Protein AF-A0A8S3W8N4-F1 (afdb_monomer_lite)

Organism: Parnassius apollo (NCBI:txid110799)

Radius of gyration: 57.04 Å; chains: 1; bounding box: 131×65×148 Å

Sequence (325 aa):
MRNVRSQESAEERAHRLNSMRVSASTSRANESSPEREMRLAADGARRATYRASQSSSQRELRLTIDREQHVLSREAETASQRELRLTADRERHTLSRESETNTERELRLTADGERHVLFCESETFTERELLLTADRERHTLSRESETYTERELRLTADRERHVLFRESETFTERELRLTADRERHVPSCESETYTERELRLSADRERHTLSRESETYTERELRLTADRERHILSRESETFTQYEDRLTNDRVHHNIIRSLDDEHEHKQRLESGREYYNSLRQERLISLSNERLRIENIRSLETDEQREARLTADRFRHSQKKKKI

Secondary structure (DSSP, 8-state):
--TTTTS--HHHHHHHHHHHHHHHHHHHHT--HHHHHHHHHHHHHHHHHHHHH--HHHHHHHHHHHHHHHHHHHHT--HHHHHHHHHHHHHHHHHHHHS--HHHHHHHHHHHHHHHHHHHHH--HHHHHHHHHHHHHHHHHHHHT--HHHHHHHHHHHHHHHHHHHHH--HHHHHHHHHHHHHHHHHHHHT--HHHHHHHHHHHHHHHHHHHHT--HHHHHHHHHHHHHHHHHHHHT--HHHHHHHHHHHHHHHHHHHHHS-HHHHHHHHHHHHHHHHHHHHHHHHHHHHHHHHHHHHHHT--HHHHHHHHHHHHHHHHHHHTT-

Structure (mmCIF, N/CA/C/O backbone):
data_AF-A0A8S3W8N4-F1
#
_entry.id   AF-A0A8S3W8N4-F1
#
loop_
_atom_site.group_PDB
_atom_site.id
_atom_site.type_symbol
_atom_site.label_atom_id
_atom_site.label_alt_id
_atom_site.label_comp_id
_atom_site.label_asym_id
_atom_site.label_entity_id
_atom_site.label_seq_id
_atom_site.pdbx_PDB_ins_code
_atom_site.Cartn_x
_atom_site.Cartn_y
_atom_site.Cartn_z
_atom_site.occupancy
_atom_site.B_iso_or_equiv
_atom_site.auth_seq_id
_atom_site.auth_comp_id
_atom_site.auth_asym_id
_atom_site.auth_atom_id
_atom_site.pdbx_PDB_model_num
ATOM 1 N N . MET A 1 1 ? -45.759 -13.352 74.842 1.00 51.53 1 MET A N 1
ATOM 2 C CA . MET A 1 1 ? -45.510 -12.485 73.661 1.00 51.53 1 MET A CA 1
ATOM 3 C C . MET A 1 1 ? -45.636 -13.186 72.296 1.00 51.53 1 MET A C 1
ATOM 5 O O . MET A 1 1 ? -45.933 -12.493 71.334 1.00 51.53 1 MET A O 1
ATOM 9 N N . ARG A 1 2 ? -45.442 -14.515 72.150 1.00 51.16 2 ARG A N 1
ATOM 10 C CA . ARG A 1 2 ? -45.604 -15.211 70.846 1.00 51.16 2 ARG A CA 1
ATOM 11 C C . ARG A 1 2 ? -47.063 -15.401 70.381 1.00 51.16 2 ARG A C 1
ATOM 13 O O . ARG A 1 2 ? -47.291 -15.338 69.183 1.00 51.16 2 ARG A O 1
ATOM 20 N N . ASN A 1 3 ? -48.027 -15.527 71.299 1.00 51.62 3 ASN A N 1
ATOM 21 C CA . ASN A 1 3 ? -49.446 -15.774 70.971 1.00 51.62 3 ASN A CA 1
ATOM 22 C C . ASN A 1 3 ? -50.227 -14.569 70.414 1.00 51.62 3 ASN A C 1
ATOM 24 O O . ASN A 1 3 ? -51.308 -14.758 69.878 1.00 51.62 3 ASN A O 1
ATOM 28 N N . VAL A 1 4 ? -49.700 -13.342 70.515 1.00 59.22 4 VAL A N 1
ATOM 29 C CA . VAL A 1 4 ? -50.394 -12.133 70.014 1.00 59.22 4 VAL A CA 1
ATOM 30 C C . VAL A 1 4 ? -50.122 -11.913 68.518 1.00 59.22 4 VAL A C 1
ATOM 32 O O . VAL A 1 4 ? -50.918 -11.313 67.815 1.00 59.22 4 VAL A O 1
ATOM 35 N N . ARG A 1 5 ? -49.013 -12.455 67.994 1.00 64.06 5 ARG A N 1
ATOM 36 C CA . ARG A 1 5 ? -48.596 -12.266 66.591 1.00 64.06 5 ARG A CA 1
ATOM 37 C C . ARG A 1 5 ? -49.319 -13.186 65.605 1.00 64.06 5 ARG A C 1
ATOM 39 O O . ARG A 1 5 ? -49.291 -12.926 64.411 1.00 64.06 5 ARG A O 1
ATOM 46 N N . SER A 1 6 ? -49.916 -14.272 66.091 1.00 64.81 6 SER A N 1
ATOM 47 C CA . SER A 1 6 ? -50.664 -15.241 65.279 1.00 64.81 6 SER A CA 1
ATOM 48 C C . SER A 1 6 ? -52.132 -14.859 65.067 1.00 64.81 6 SER A C 1
ATOM 50 O O . SER A 1 6 ? -52.797 -15.508 64.269 1.00 64.81 6 SER A O 1
ATOM 52 N N . GLN A 1 7 ? -52.633 -13.838 65.773 1.00 74.94 7 GLN A N 1
ATOM 53 C CA . GLN A 1 7 ? -53.998 -13.302 65.641 1.00 74.94 7 GLN A CA 1
ATOM 54 C C . GLN A 1 7 ? -54.023 -11.858 65.104 1.00 74.94 7 GLN A C 1
ATOM 56 O O . GLN A 1 7 ? -55.080 -11.243 65.053 1.00 74.94 7 GLN A O 1
ATOM 61 N N . GLU A 1 8 ? -52.862 -11.324 64.718 1.00 83.69 8 GLU A N 1
ATOM 62 C CA . GLU A 1 8 ? -52.696 -9.959 64.211 1.00 83.69 8 GLU A CA 1
ATOM 63 C C . GLU A 1 8 ? -53.358 -9.819 62.830 1.00 83.69 8 GLU A C 1
ATOM 65 O O . GLU A 1 8 ? -53.128 -10.648 61.940 1.00 83.69 8 GLU A O 1
ATOM 70 N N . SER A 1 9 ? -54.162 -8.770 62.636 1.00 86.88 9 SER A N 1
ATOM 71 C CA . SER A 1 9 ? -54.753 -8.483 61.324 1.00 86.88 9 SER A CA 1
ATOM 72 C C . SER A 1 9 ? -53.674 -8.071 60.309 1.00 86.88 9 SER A C 1
ATOM 74 O O . SER A 1 9 ? -52.562 -7.671 60.671 1.00 86.88 9 SER A O 1
ATOM 76 N N . ALA A 1 10 ? -53.973 -8.150 59.007 1.00 86.94 10 ALA A N 1
ATOM 77 C CA . ALA A 1 10 ? -53.031 -7.708 57.973 1.00 86.94 10 ALA A CA 1
ATOM 78 C C . ALA A 1 10 ? -52.640 -6.225 58.144 1.00 86.94 10 ALA A C 1
ATOM 80 O O . ALA A 1 10 ? -51.481 -5.864 57.925 1.00 86.94 10 ALA A O 1
ATOM 81 N N . GLU A 1 11 ? -53.583 -5.394 58.589 1.00 87.50 11 GLU A N 1
ATOM 82 C CA . GLU A 1 11 ? -53.393 -3.963 58.837 1.00 87.50 11 GLU A CA 1
ATOM 83 C C . GLU A 1 11 ? -52.555 -3.704 60.092 1.00 87.50 11 GLU A C 1
ATOM 85 O O . GLU A 1 11 ? -51.602 -2.927 60.045 1.00 87.50 11 GLU A O 1
ATOM 90 N N . GLU A 1 12 ? -52.831 -4.407 61.192 1.00 88.69 12 GLU A N 1
ATOM 91 C CA . GLU A 1 12 ? -52.047 -4.314 62.430 1.00 88.69 12 GLU A CA 1
ATOM 92 C C . GLU A 1 12 ? -50.598 -4.757 62.197 1.00 88.69 12 GLU A C 1
ATOM 94 O O . GLU A 1 12 ? -49.648 -4.079 62.603 1.00 88.69 12 GLU A O 1
ATOM 99 N N . ARG A 1 13 ? -50.416 -5.839 61.431 1.00 90.31 13 ARG A N 1
ATOM 100 C CA . ARG A 1 13 ? -49.099 -6.322 61.012 1.00 90.31 13 ARG A CA 1
ATOM 101 C C . ARG A 1 13 ? -48.382 -5.295 60.145 1.00 90.31 13 ARG A C 1
ATOM 103 O O . ARG A 1 13 ? -47.183 -5.074 60.343 1.00 90.31 13 ARG A O 1
ATOM 110 N N . ALA A 1 14 ? -49.079 -4.681 59.190 1.00 90.44 14 ALA A N 1
ATOM 111 C CA . ALA A 1 14 ? -48.514 -3.637 58.342 1.00 90.44 14 ALA A CA 1
ATOM 112 C C . ALA A 1 14 ? -48.093 -2.421 59.176 1.00 90.44 14 ALA A C 1
ATOM 114 O O . ALA A 1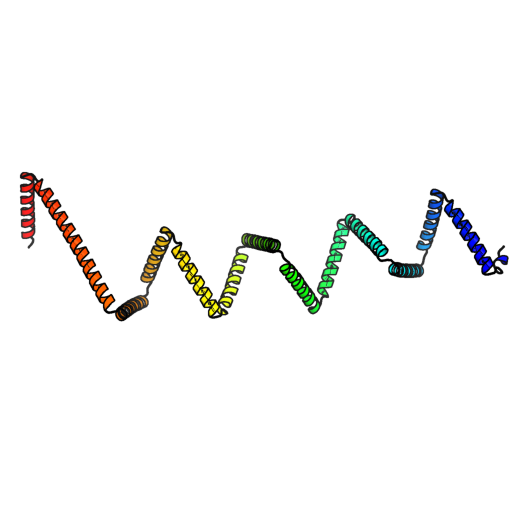 14 ? -46.963 -1.952 59.032 1.00 90.44 14 ALA A O 1
ATOM 115 N N . HIS A 1 15 ? -48.938 -1.973 60.107 1.00 91.12 15 HIS A N 1
ATOM 116 C CA . HIS A 1 15 ? -48.636 -0.864 61.005 1.00 91.12 15 HIS A CA 1
ATOM 117 C C . HIS A 1 15 ? -47.420 -1.170 61.884 1.00 91.12 15 HIS A C 1
ATOM 119 O O . HIS A 1 15 ? -46.481 -0.378 61.927 1.00 91.12 15 HIS A O 1
ATOM 125 N N . ARG A 1 16 ? -47.363 -2.341 62.528 1.00 92.00 16 ARG A N 1
ATOM 126 C CA . ARG A 1 16 ? -46.216 -2.742 63.355 1.00 92.00 16 ARG A CA 1
ATOM 127 C C . ARG A 1 16 ? -44.921 -2.815 62.550 1.00 92.00 16 ARG A C 1
ATOM 129 O O . ARG A 1 16 ? -43.884 -2.341 63.014 1.00 92.00 16 ARG A O 1
ATOM 136 N N . LEU A 1 17 ? -44.954 -3.409 61.355 1.00 92.25 17 LEU A N 1
ATOM 137 C CA . LEU A 1 17 ? -43.787 -3.453 60.469 1.00 92.25 17 LEU A CA 1
ATOM 138 C C . LEU A 1 17 ? -43.372 -2.051 60.014 1.00 92.25 17 LEU A C 1
ATOM 140 O O . LEU A 1 17 ? -42.174 -1.780 59.928 1.00 92.25 17 LEU A O 1
ATOM 144 N N . ASN A 1 18 ? -44.332 -1.155 59.778 1.00 93.06 18 ASN A N 1
ATOM 145 C CA . ASN A 1 18 ? -44.055 0.235 59.441 1.00 93.06 18 ASN A CA 1
ATOM 146 C C . ASN A 1 18 ? -43.409 0.975 60.621 1.00 93.06 18 ASN A C 1
ATOM 148 O O . ASN A 1 18 ? -42.364 1.591 60.441 1.00 93.06 18 ASN A O 1
ATOM 152 N N . SER A 1 19 ? -43.930 0.828 61.844 1.00 92.44 19 SER A N 1
ATOM 153 C CA . SER A 1 19 ? -43.307 1.383 63.053 1.00 92.44 19 SER 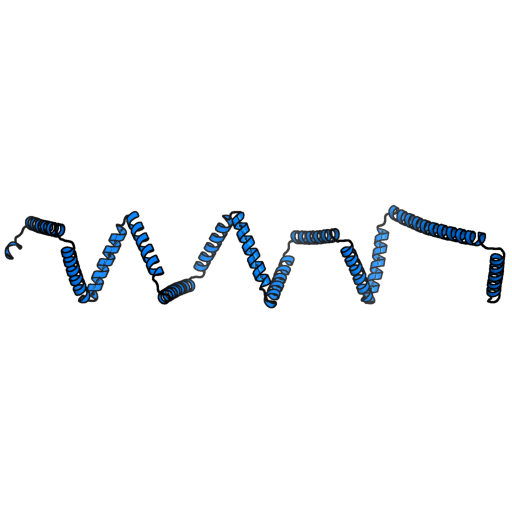A CA 1
ATOM 154 C C . SER A 1 19 ? -41.878 0.863 63.242 1.00 92.44 19 SER A C 1
ATOM 156 O O . SER A 1 19 ? -40.968 1.654 63.466 1.00 92.44 19 SER A O 1
ATOM 158 N N . MET A 1 20 ? -41.641 -0.444 63.062 1.00 92.75 20 MET A N 1
ATOM 159 C CA . MET A 1 20 ? -40.289 -1.019 63.116 1.00 92.75 20 MET A CA 1
ATOM 160 C C . MET A 1 20 ? -39.367 -0.457 62.027 1.00 92.75 20 MET A C 1
ATOM 162 O O . MET A 1 20 ? -38.192 -0.204 62.290 1.00 92.75 20 MET A O 1
ATOM 166 N N . ARG A 1 21 ? -39.879 -0.257 60.807 1.00 94.12 21 ARG A N 1
ATOM 167 C CA . ARG A 1 21 ? -39.121 0.339 59.700 1.00 94.12 21 ARG A CA 1
ATOM 168 C C . ARG A 1 21 ? -38.755 1.791 60.005 1.00 94.12 21 ARG A C 1
ATOM 170 O O . ARG A 1 21 ? -37.609 2.165 59.776 1.00 94.12 21 ARG A O 1
ATOM 177 N N . VAL A 1 22 ? -39.688 2.573 60.547 1.00 93.75 22 VAL A N 1
ATOM 178 C CA . VAL A 1 22 ? -39.460 3.970 60.943 1.00 93.75 22 VAL A CA 1
ATOM 179 C C . VAL A 1 22 ? -38.421 4.044 62.056 1.00 93.75 22 VAL A C 1
ATOM 181 O O . VAL A 1 22 ? -37.442 4.762 61.895 1.00 93.75 22 VAL A O 1
ATOM 184 N N . SER A 1 23 ? -38.547 3.247 63.122 1.00 92.56 23 SER A N 1
ATOM 185 C CA . SER A 1 23 ? -37.541 3.205 64.193 1.00 92.56 23 SER A CA 1
ATOM 186 C C . SER A 1 23 ? -36.164 2.770 63.685 1.00 92.56 23 SER A C 1
ATOM 188 O O . SER A 1 23 ? -35.154 3.359 64.047 1.00 92.56 23 SER A O 1
ATOM 190 N N . ALA A 1 24 ? -36.095 1.771 62.799 1.00 92.25 24 ALA A N 1
ATOM 191 C CA . ALA A 1 24 ? -34.827 1.373 62.192 1.00 92.25 24 ALA A CA 1
ATOM 192 C C . ALA A 1 24 ? -34.241 2.480 61.300 1.00 92.25 24 ALA A C 1
ATOM 194 O O . ALA A 1 24 ? -33.025 2.646 61.246 1.00 92.25 24 ALA A O 1
ATOM 195 N N . SER A 1 25 ? -35.090 3.236 60.600 1.00 92.50 25 SER A N 1
ATOM 196 C CA . SER A 1 25 ? -34.671 4.375 59.783 1.00 92.50 25 SER A CA 1
ATOM 197 C C . SER A 1 25 ? -34.129 5.513 60.638 1.00 92.50 25 SER A C 1
ATOM 199 O O . SER A 1 25 ? -33.089 6.065 60.302 1.00 92.50 25 SER A O 1
ATOM 201 N N . THR A 1 26 ? -34.788 5.850 61.748 1.00 92.62 26 THR A N 1
ATOM 202 C CA . THR A 1 26 ? -34.322 6.908 62.652 1.00 92.62 26 THR A CA 1
ATOM 203 C C . THR A 1 26 ? -33.034 6.505 63.364 1.00 92.62 26 THR A C 1
ATOM 205 O O . THR A 1 26 ? -32.107 7.306 63.424 1.00 92.62 26 THR A O 1
ATOM 208 N N . SER A 1 27 ? -32.906 5.250 63.811 1.00 90.88 27 SER A N 1
ATOM 209 C CA . SER A 1 27 ? -31.643 4.737 64.361 1.00 90.88 27 SER A CA 1
ATOM 210 C C . SER A 1 27 ? -30.501 4.772 63.344 1.00 90.88 27 SER A C 1
ATOM 212 O O . SER A 1 27 ? -29.389 5.123 63.713 1.00 90.88 27 SER A O 1
ATOM 214 N N . ARG A 1 28 ? -30.761 4.451 62.067 1.00 92.19 28 ARG A N 1
ATOM 215 C CA . ARG A 1 28 ? -29.754 4.563 60.996 1.00 92.19 28 ARG A CA 1
ATOM 216 C C . ARG A 1 28 ? -29.436 6.007 60.625 1.00 92.19 28 ARG A C 1
ATOM 218 O O . ARG A 1 28 ? -28.321 6.273 60.219 1.00 92.19 28 ARG A O 1
ATOM 225 N N . ALA A 1 29 ? -30.391 6.928 60.714 1.00 92.62 29 ALA A N 1
ATOM 226 C CA . ALA A 1 29 ? -30.139 8.339 60.424 1.00 92.62 29 ALA A CA 1
ATOM 227 C C . ALA A 1 29 ? -29.269 9.000 61.505 1.00 92.62 29 ALA A C 1
ATOM 229 O O . ALA A 1 29 ? -28.488 9.894 61.200 1.00 92.62 29 ALA A O 1
ATOM 230 N N . ASN A 1 30 ? -29.386 8.526 62.747 1.00 94.00 30 ASN A N 1
ATOM 231 C CA . ASN A 1 30 ? -28.632 9.026 63.895 1.00 94.00 30 ASN A CA 1
ATOM 232 C C . ASN A 1 30 ? -27.334 8.239 64.159 1.00 94.00 30 ASN A C 1
ATOM 234 O O . ASN A 1 30 ? -26.690 8.474 65.179 1.00 94.00 30 ASN A O 1
ATOM 238 N N . GLU A 1 31 ? -26.967 7.289 63.291 1.00 94.62 31 GLU A N 1
ATOM 239 C CA . GLU A 1 31 ? -25.756 6.481 63.465 1.00 94.62 31 GLU A CA 1
ATOM 240 C C . GLU A 1 31 ? -24.499 7.322 63.193 1.00 94.62 31 GLU A C 1
ATOM 242 O O . GLU A 1 31 ? -24.430 8.066 62.211 1.00 94.62 31 GLU A O 1
ATOM 247 N N . SER A 1 32 ? -23.479 7.199 64.045 1.00 95.38 32 SER A N 1
ATOM 248 C CA . SER A 1 32 ? -22.175 7.813 63.771 1.00 95.38 32 SER A CA 1
ATOM 249 C C . SER A 1 32 ? -21.402 7.022 62.701 1.00 95.38 32 SER A C 1
ATOM 251 O O . SER A 1 32 ? -21.642 5.830 62.493 1.00 95.38 32 SER A O 1
ATOM 253 N N . SER A 1 33 ? -20.434 7.657 62.022 1.00 95.31 33 SER A N 1
ATOM 254 C CA . SER A 1 33 ? -19.578 6.976 61.026 1.00 95.31 33 SER A CA 1
ATOM 255 C C . SER A 1 33 ? -18.939 5.671 61.538 1.00 95.31 33 SER A C 1
ATOM 257 O O . SER A 1 33 ? -19.072 4.655 60.854 1.00 95.31 33 SER A O 1
ATOM 259 N N . PRO A 1 34 ? -18.308 5.621 62.733 1.00 95.25 34 PRO A N 1
ATOM 260 C CA . PRO A 1 34 ? -17.707 4.379 63.225 1.00 95.25 34 PRO A CA 1
ATOM 261 C C . PRO A 1 34 ? -18.746 3.298 63.561 1.00 95.25 34 PRO A C 1
ATOM 263 O O . PRO A 1 34 ? -18.513 2.117 63.299 1.00 95.25 34 PRO A O 1
ATOM 266 N N . GLU A 1 35 ? -19.915 3.665 64.093 1.00 94.62 35 GLU A N 1
ATOM 267 C CA . GLU A 1 35 ? -20.999 2.705 64.352 1.00 94.62 35 GLU A CA 1
ATOM 268 C C . GLU A 1 35 ? -21.549 2.119 63.048 1.00 94.62 35 GLU A C 1
ATOM 270 O O . GLU A 1 35 ? -21.788 0.910 62.949 1.00 94.62 35 GLU A O 1
ATOM 275 N N . ARG A 1 36 ? -21.688 2.958 62.015 1.00 95.06 36 ARG A N 1
ATOM 276 C CA . ARG A 1 36 ? -22.070 2.537 60.666 1.00 95.06 36 ARG A CA 1
ATOM 277 C C . ARG A 1 36 ? -21.067 1.557 60.078 1.00 95.06 36 ARG A C 1
ATOM 279 O O . ARG A 1 36 ? -21.467 0.521 59.544 1.00 95.06 36 ARG A O 1
ATOM 286 N N . GLU A 1 37 ? -19.781 1.878 60.159 1.00 96.19 37 GLU A N 1
ATOM 287 C CA . GLU A 1 37 ? -18.702 1.019 59.673 1.00 96.19 37 GLU A CA 1
ATOM 288 C C . GLU A 1 37 ? -18.697 -0.325 60.396 1.00 96.19 37 GLU A C 1
ATOM 290 O O . GLU A 1 37 ? -18.691 -1.365 59.739 1.00 96.19 37 GLU A O 1
ATOM 295 N N . MET A 1 38 ? -18.813 -0.326 61.726 1.00 95.38 38 MET A N 1
ATOM 296 C CA . MET A 1 38 ? -18.876 -1.553 62.519 1.00 95.38 38 MET A CA 1
ATOM 297 C C . MET A 1 38 ? -20.086 -2.415 62.139 1.00 95.38 38 MET A C 1
ATOM 299 O O . MET A 1 38 ? -19.958 -3.629 61.955 1.00 95.38 38 MET A O 1
ATOM 303 N N . ARG A 1 39 ? -21.262 -1.800 61.958 1.00 95.38 39 ARG A N 1
ATOM 304 C CA . ARG A 1 39 ? -22.477 -2.497 61.513 1.00 95.38 39 ARG A CA 1
ATOM 305 C C . ARG A 1 39 ? -22.288 -3.121 60.130 1.00 95.38 39 ARG A C 1
ATOM 307 O O . ARG A 1 39 ? -22.600 -4.299 59.947 1.00 95.38 39 ARG A O 1
ATOM 314 N N . LEU A 1 40 ? -21.759 -2.361 59.169 1.00 95.56 40 LEU A N 1
ATOM 315 C CA . LEU A 1 40 ? -21.506 -2.840 57.808 1.00 95.56 40 LEU A CA 1
ATOM 316 C C . LEU A 1 40 ? -20.425 -3.927 57.766 1.00 95.56 40 LEU A C 1
ATOM 318 O O . LEU A 1 40 ? -20.576 -4.892 57.015 1.00 95.56 40 LEU A O 1
ATOM 322 N N . ALA A 1 41 ? -19.383 -3.818 58.592 1.00 95.81 41 ALA A N 1
ATOM 323 C CA . ALA A 1 41 ? -18.346 -4.833 58.738 1.00 95.81 41 ALA A CA 1
ATOM 324 C C . ALA A 1 41 ? -18.922 -6.135 59.313 1.00 95.81 41 ALA A C 1
ATOM 326 O O . ALA A 1 41 ? -18.683 -7.209 58.760 1.00 95.81 41 ALA A O 1
ATOM 327 N N . ALA A 1 42 ? -19.760 -6.053 60.352 1.00 95.75 42 ALA A N 1
ATOM 328 C CA . ALA A 1 42 ? -20.451 -7.214 60.910 1.00 95.75 42 ALA A CA 1
ATOM 329 C C . ALA A 1 42 ? -21.407 -7.869 59.891 1.00 95.75 42 ALA A C 1
ATOM 331 O O . ALA A 1 42 ? -21.455 -9.096 59.781 1.00 95.75 42 ALA A O 1
ATOM 332 N N . ASP A 1 43 ? -22.137 -7.071 59.104 1.00 96.00 43 ASP A N 1
ATOM 333 C CA . ASP A 1 43 ? -22.970 -7.561 57.995 1.00 96.00 43 ASP A CA 1
ATOM 334 C C . ASP A 1 43 ? -22.135 -8.198 56.871 1.00 96.00 43 ASP A C 1
ATOM 336 O O . ASP A 1 43 ? -22.559 -9.173 56.244 1.00 96.00 43 ASP A O 1
ATOM 340 N N . GLY A 1 44 ? -20.953 -7.649 56.585 1.00 96.19 44 GLY A N 1
ATOM 341 C CA . GLY A 1 44 ? -19.985 -8.207 55.643 1.00 96.19 44 GLY A CA 1
ATOM 342 C C . GLY A 1 44 ? -19.462 -9.565 56.107 1.00 96.19 44 GLY A C 1
ATOM 343 O O . GLY A 1 44 ? -19.531 -10.532 55.350 1.00 96.19 44 GLY A O 1
ATOM 344 N N . ALA A 1 45 ? -19.040 -9.664 57.369 1.00 96.12 45 ALA A N 1
ATOM 345 C CA . ALA A 1 45 ? -18.540 -10.896 57.975 1.00 96.12 45 ALA A CA 1
ATOM 346 C C . ALA A 1 45 ? -19.605 -12.002 57.991 1.00 96.12 45 ALA A C 1
ATOM 348 O O . ALA A 1 45 ? -19.334 -13.117 57.551 1.00 96.12 45 ALA A O 1
ATOM 349 N N . ARG A 1 46 ? -20.846 -11.686 58.395 1.00 96.06 46 ARG A N 1
ATOM 350 C CA . ARG A 1 46 ? -21.977 -12.632 58.336 1.00 96.06 46 ARG A CA 1
ATOM 351 C C . ARG A 1 46 ? -22.250 -13.141 56.920 1.00 96.06 46 ARG A C 1
ATOM 353 O O . ARG A 1 46 ? -22.562 -14.313 56.727 1.00 96.06 46 ARG A O 1
ATOM 360 N N . ARG A 1 47 ? -22.145 -12.270 55.913 1.00 95.31 47 ARG A N 1
ATOM 361 C CA . ARG A 1 47 ? -22.301 -12.681 54.511 1.00 95.31 47 ARG A CA 1
ATOM 362 C C . ARG A 1 47 ? -21.140 -13.555 54.057 1.00 95.31 47 ARG A C 1
ATOM 364 O O . ARG A 1 47 ? -21.383 -14.543 53.376 1.00 95.31 47 ARG A O 1
ATOM 371 N N . ALA A 1 48 ? -19.907 -13.227 54.428 1.00 95.19 48 ALA A N 1
ATOM 372 C CA . ALA A 1 48 ? -18.737 -14.029 54.085 1.00 95.19 48 ALA A CA 1
ATOM 373 C C . ALA A 1 48 ? -18.831 -15.447 54.666 1.00 95.19 48 ALA A C 1
ATOM 375 O O . ALA A 1 48 ? -18.633 -16.410 53.929 1.00 95.19 48 ALA A O 1
ATOM 376 N N . THR A 1 49 ? -19.224 -15.587 55.936 1.00 95.69 49 THR A N 1
ATOM 377 C CA . THR A 1 49 ? -19.398 -16.903 56.571 1.00 95.69 49 THR A CA 1
ATOM 378 C C . THR A 1 49 ? -20.504 -17.714 55.903 1.00 95.69 49 THR A C 1
ATOM 380 O O . THR A 1 49 ? -20.281 -18.877 55.580 1.00 95.69 49 THR A O 1
ATOM 383 N N . TYR A 1 50 ? -21.651 -17.098 55.596 1.00 93.94 50 TYR A N 1
ATOM 384 C CA . TYR A 1 50 ? -22.726 -17.754 54.842 1.00 93.94 50 TYR A CA 1
ATOM 385 C C . TYR A 1 50 ? -22.280 -18.189 53.435 1.00 93.94 50 TYR A C 1
ATOM 387 O O . TYR A 1 50 ? -22.586 -19.292 52.992 1.00 93.94 50 TYR A O 1
ATOM 395 N N . ARG A 1 51 ? -21.516 -17.348 52.723 1.00 93.69 51 ARG A N 1
ATOM 396 C CA . ARG A 1 51 ? -20.979 -17.686 51.393 1.00 93.69 51 ARG A CA 1
ATOM 397 C C . ARG A 1 51 ? -19.926 -18.789 51.439 1.00 93.69 51 ARG A C 1
ATOM 399 O O . ARG A 1 51 ? -19.789 -19.500 50.451 1.00 93.69 51 ARG A O 1
ATOM 406 N N . ALA A 1 52 ? -19.179 -18.906 52.533 1.00 94.50 52 ALA A N 1
ATOM 407 C CA . ALA A 1 52 ? -18.183 -19.956 52.714 1.00 94.50 52 ALA A CA 1
ATOM 408 C C . ALA A 1 52 ? -18.826 -21.312 53.048 1.00 94.50 52 ALA A C 1
ATOM 410 O O . ALA A 1 52 ? -18.292 -22.343 52.654 1.00 94.50 52 ALA A O 1
ATOM 411 N N . SER A 1 53 ? -19.974 -21.319 53.736 1.00 94.56 53 SER A N 1
ATOM 412 C CA . SER A 1 53 ? -20.690 -22.545 54.116 1.00 94.56 53 SER A CA 1
ATOM 413 C C . SER A 1 53 ? -21.764 -22.999 53.120 1.00 94.56 53 SER A C 1
ATOM 415 O O . SER A 1 53 ? -22.383 -24.042 53.329 1.00 94.56 53 SER A O 1
ATOM 417 N N . GLN A 1 54 ? -22.008 -22.240 52.048 1.00 94.25 54 GLN A N 1
ATOM 418 C CA . GLN A 1 54 ? -23.018 -22.583 51.043 1.00 94.25 54 GLN A CA 1
ATOM 419 C C . GLN A 1 54 ? -22.624 -23.833 50.236 1.00 94.25 54 GLN A C 1
ATOM 421 O O . GLN A 1 54 ? -21.458 -24.023 49.881 1.00 94.25 54 GLN A O 1
ATOM 426 N N . SER A 1 55 ? -23.611 -24.650 49.862 1.00 96.19 55 SER A N 1
ATOM 427 C CA . SER A 1 55 ? -23.392 -25.749 48.914 1.00 96.19 55 SER A CA 1
ATOM 428 C C . SER A 1 55 ? -23.192 -25.232 47.480 1.00 96.19 55 SER A C 1
ATOM 430 O O . SER A 1 55 ? -23.551 -24.099 47.149 1.00 96.19 55 SER A O 1
ATOM 432 N N . SER A 1 56 ? -22.674 -26.085 46.587 1.00 95.81 56 SER A N 1
ATOM 433 C CA . SER A 1 56 ? -22.550 -25.755 45.157 1.00 95.81 56 SER A CA 1
ATOM 434 C C . SER A 1 56 ? -23.904 -25.397 44.520 1.00 95.81 56 SER A C 1
ATOM 436 O O . SER A 1 56 ? -24.008 -24.407 43.802 1.00 95.81 56 SER A O 1
ATOM 438 N N . SER A 1 57 ? -24.975 -26.126 44.860 1.00 95.88 57 SER A N 1
ATOM 439 C CA . SER A 1 57 ? -26.326 -25.847 44.353 1.00 95.88 57 SER A CA 1
ATOM 440 C C . SER A 1 57 ? -26.894 -24.519 44.859 1.00 95.88 57 SER A C 1
ATOM 442 O O . SER A 1 57 ? -27.486 -23.769 44.088 1.00 95.88 57 SER A O 1
ATOM 444 N N . GLN A 1 58 ? -26.672 -24.185 46.134 1.00 95.81 58 GLN A N 1
ATOM 445 C CA . GLN A 1 58 ? -27.064 -22.890 46.698 1.00 95.81 58 GLN A CA 1
ATOM 446 C C . GLN A 1 58 ? -26.271 -21.740 46.071 1.00 95.81 58 GLN A C 1
ATOM 448 O O . GLN A 1 58 ? -26.836 -20.682 45.795 1.00 95.81 58 GLN A O 1
ATOM 453 N N . ARG A 1 59 ? -24.971 -21.949 45.817 1.00 95.88 59 ARG A N 1
ATOM 454 C CA . ARG A 1 59 ? -24.128 -20.985 45.103 1.00 95.88 59 ARG A CA 1
ATOM 455 C C . ARG A 1 59 ? -24.659 -20.734 43.701 1.00 95.88 59 ARG A C 1
ATOM 457 O O . ARG A 1 59 ? -24.755 -19.572 43.319 1.00 95.88 59 ARG A O 1
ATOM 464 N N . GLU A 1 60 ? -24.987 -21.789 42.960 1.00 96.81 60 GLU A N 1
ATOM 465 C CA . GLU A 1 60 ? -25.473 -21.642 41.590 1.00 96.81 60 GLU A CA 1
ATOM 466 C C . GLU A 1 60 ? -26.825 -20.936 41.558 1.00 96.81 60 GLU A C 1
ATOM 468 O O . GLU A 1 60 ? -26.947 -19.941 40.857 1.00 96.81 60 GLU A O 1
ATOM 473 N N . LEU A 1 61 ? -27.783 -21.341 42.401 1.00 96.44 61 LEU A N 1
ATOM 474 C CA . LEU A 1 61 ? -29.083 -20.670 42.499 1.00 96.44 61 LEU A CA 1
ATOM 475 C C . LEU A 1 61 ? -28.942 -19.178 42.844 1.00 96.44 61 LEU A C 1
ATOM 477 O O . LEU A 1 61 ? -29.641 -18.331 42.298 1.00 96.44 61 LEU A O 1
ATOM 481 N N . ARG A 1 62 ? -28.018 -18.829 43.746 1.00 96.06 62 ARG A N 1
ATOM 482 C CA . ARG A 1 62 ? -27.741 -17.421 44.051 1.00 96.06 62 ARG A CA 1
ATOM 483 C C . ARG A 1 62 ? -27.186 -16.692 42.826 1.00 96.06 62 ARG A C 1
ATOM 485 O O . ARG A 1 62 ? -27.647 -15.604 42.519 1.00 96.06 62 ARG A O 1
ATOM 492 N N . LEU A 1 63 ? -26.214 -17.282 42.127 1.00 96.31 63 LEU A N 1
ATOM 493 C CA . LEU A 1 63 ? -25.619 -16.675 40.935 1.00 96.31 63 LEU A CA 1
ATOM 494 C C . LEU A 1 63 ? -26.615 -16.563 39.775 1.00 96.31 63 LEU A C 1
ATOM 496 O O . LEU A 1 63 ? -26.532 -15.597 39.024 1.00 96.31 63 LEU A O 1
ATOM 500 N N . THR A 1 64 ? -27.552 -17.500 39.608 1.00 96.88 64 THR A N 1
ATOM 501 C CA . THR A 1 64 ? -28.614 -17.384 38.597 1.00 96.88 64 THR A CA 1
ATOM 502 C C . THR A 1 64 ? -29.547 -16.226 38.922 1.00 96.88 64 THR A C 1
ATOM 504 O O . THR A 1 64 ? -29.770 -15.387 38.055 1.00 96.88 64 THR A O 1
ATOM 507 N N . ILE A 1 65 ? -29.983 -16.102 40.180 1.00 96.50 65 ILE A N 1
ATOM 508 C CA . ILE A 1 65 ? -30.799 -14.965 40.632 1.00 96.50 65 ILE A CA 1
ATOM 509 C C . ILE A 1 65 ? -30.041 -13.640 40.441 1.00 96.50 65 ILE A C 1
ATOM 511 O O . ILE A 1 65 ? -30.606 -12.679 39.924 1.00 96.50 65 ILE A O 1
ATOM 515 N N . ASP A 1 66 ? -28.754 -13.587 40.801 1.00 96.38 66 ASP A N 1
ATOM 516 C CA . ASP A 1 66 ? -27.921 -12.390 40.624 1.00 96.38 66 ASP A CA 1
ATOM 517 C C . ASP A 1 66 ? -27.805 -12.009 39.131 1.00 96.38 66 ASP A C 1
ATOM 519 O O . ASP A 1 66 ? -27.922 -10.836 38.773 1.00 96.38 66 ASP A O 1
ATOM 523 N N . ARG A 1 67 ? -27.608 -12.991 38.235 1.00 96.88 67 ARG A N 1
ATOM 524 C CA . ARG A 1 67 ? -27.546 -12.770 36.777 1.00 96.88 67 ARG A CA 1
ATOM 525 C C . ARG A 1 67 ? -28.873 -12.247 36.229 1.00 96.88 67 ARG A C 1
ATOM 527 O O . ARG A 1 67 ? -28.856 -11.278 35.477 1.00 96.88 67 ARG A O 1
ATOM 534 N N . GLU A 1 68 ? -29.998 -12.842 36.620 1.00 96.75 68 GLU A N 1
ATOM 535 C CA . GLU A 1 68 ? -31.340 -12.406 36.206 1.00 96.75 68 GLU A CA 1
ATOM 536 C C . GLU A 1 68 ? -31.622 -10.967 36.651 1.00 96.75 68 GLU A C 1
ATOM 538 O O . GLU A 1 68 ? -32.035 -10.134 35.845 1.00 96.75 68 GLU A O 1
ATOM 543 N N . GLN A 1 69 ? -31.313 -10.629 37.906 1.00 95.75 69 GLN A N 1
ATOM 544 C CA . GLN A 1 69 ? -31.448 -9.258 38.405 1.00 95.75 69 GLN A CA 1
ATOM 545 C C . GLN A 1 69 ? -30.549 -8.276 37.647 1.00 95.75 69 GLN A C 1
ATOM 547 O O . GLN A 1 69 ? -30.967 -7.154 37.363 1.00 95.75 69 GLN A O 1
ATOM 552 N N . HIS A 1 70 ? -29.330 -8.684 37.286 1.00 95.31 70 HIS A N 1
ATOM 553 C CA . HIS A 1 70 ? -28.444 -7.860 36.468 1.00 95.31 70 HIS A CA 1
ATOM 554 C C . HIS A 1 70 ? -28.982 -7.632 35.054 1.00 95.31 70 HIS A C 1
ATOM 556 O O . HIS A 1 70 ? -28.849 -6.518 34.552 1.00 95.31 70 HIS A O 1
ATOM 562 N N . VAL A 1 71 ? -29.580 -8.644 34.421 1.00 96.31 71 VAL A N 1
ATOM 563 C CA . VAL A 1 71 ? -30.219 -8.496 33.103 1.00 96.31 71 VAL A CA 1
ATOM 564 C C . VAL A 1 71 ? -31.380 -7.511 33.192 1.00 96.31 71 VAL A C 1
ATOM 566 O O . VAL A 1 71 ? -31.369 -6.517 32.474 1.00 96.31 71 VAL A O 1
ATOM 569 N N . LEU A 1 72 ? -32.298 -7.703 34.144 1.00 96.38 72 LEU A N 1
ATOM 570 C CA . LEU A 1 72 ? -33.441 -6.803 34.341 1.00 96.38 72 LEU A CA 1
ATOM 571 C C . LEU A 1 72 ? -33.005 -5.363 34.643 1.00 96.38 72 LEU A C 1
ATOM 573 O O . LEU A 1 72 ? -33.581 -4.411 34.123 1.00 96.38 72 LEU A O 1
ATOM 577 N N . SER A 1 73 ? -31.961 -5.190 35.457 1.00 94.81 73 SER A N 1
ATOM 578 C CA . SER A 1 73 ? -31.390 -3.871 35.743 1.00 94.81 73 SER A CA 1
ATOM 579 C C . SER A 1 73 ? -30.815 -3.221 34.480 1.00 94.81 73 SER A C 1
ATOM 581 O O . SER A 1 73 ? -31.093 -2.054 34.223 1.00 94.81 73 SER A O 1
ATOM 583 N N . ARG A 1 74 ? -30.083 -3.984 33.651 1.00 93.69 74 ARG A N 1
ATOM 584 C CA . ARG A 1 74 ? -29.524 -3.501 32.375 1.00 93.69 74 ARG A CA 1
ATOM 585 C C . ARG A 1 74 ? -30.601 -3.143 31.354 1.00 93.69 74 ARG A C 1
ATOM 587 O O . ARG A 1 74 ? -30.416 -2.188 30.610 1.00 93.69 74 ARG A O 1
ATOM 594 N N . GLU A 1 75 ? -31.698 -3.890 31.307 1.00 95.44 75 GLU A N 1
ATOM 595 C CA . GLU A 1 75 ? -32.839 -3.599 30.429 1.00 95.44 75 GLU A CA 1
ATOM 596 C C . GLU A 1 75 ? -33.600 -2.340 30.864 1.00 95.44 75 GLU A C 1
ATOM 598 O O . GLU A 1 75 ? -34.136 -1.624 30.022 1.00 95.44 75 GLU A O 1
ATOM 603 N N . ALA A 1 76 ? -33.607 -2.040 32.165 1.00 96.25 76 ALA A N 1
ATOM 604 C CA . ALA A 1 76 ? -34.212 -0.835 32.722 1.00 96.25 76 ALA A CA 1
ATOM 605 C C . ALA A 1 76 ? -33.293 0.408 32.687 1.00 96.25 76 ALA A C 1
ATOM 607 O O . ALA A 1 76 ? -33.740 1.495 33.063 1.00 96.25 76 ALA A O 1
ATOM 608 N N . GLU A 1 77 ? -32.026 0.280 32.262 1.00 96.31 77 GLU A N 1
ATOM 609 C CA . GLU A 1 77 ? -31.083 1.405 32.163 1.00 96.31 77 GLU A CA 1
ATOM 610 C C . GLU A 1 77 ? -31.568 2.445 31.138 1.00 96.31 77 GLU A C 1
ATOM 612 O O . GLU A 1 77 ? -31.903 2.127 29.995 1.00 96.31 77 GLU A O 1
ATOM 617 N N . THR A 1 78 ? -31.517 3.727 31.503 1.00 97.38 78 THR A N 1
ATOM 618 C CA . THR A 1 78 ? -31.650 4.807 30.515 1.00 97.38 78 THR A CA 1
ATOM 619 C C . THR A 1 78 ? -30.394 4.900 29.644 1.00 97.38 78 THR A C 1
ATOM 621 O O . THR A 1 78 ? -29.313 4.454 30.036 1.00 97.38 78 THR A O 1
ATOM 624 N N . ALA A 1 79 ? -30.490 5.538 28.471 1.00 96.19 79 ALA A N 1
ATOM 625 C CA . ALA A 1 79 ? -29.337 5.723 27.583 1.00 96.19 79 ALA A CA 1
ATOM 626 C C . ALA A 1 79 ? -28.140 6.387 28.296 1.00 96.19 79 ALA A C 1
ATOM 628 O O . ALA A 1 79 ? -27.012 5.919 28.158 1.00 96.19 79 ALA A O 1
ATOM 629 N N . SER A 1 80 ? -28.391 7.405 29.125 1.00 96.38 80 SER A N 1
ATOM 630 C CA . SER A 1 80 ? -27.354 8.095 29.904 1.00 96.38 80 SER A CA 1
ATOM 631 C C . SER A 1 80 ? -26.734 7.204 30.986 1.00 96.38 80 SER A C 1
ATOM 633 O O . SER A 1 80 ? -25.525 7.238 31.192 1.00 96.38 80 SER A O 1
ATOM 635 N N . GLN A 1 81 ? -27.534 6.376 31.668 1.00 97.00 81 GLN A N 1
ATOM 636 C CA . GLN A 1 81 ? -27.017 5.411 32.647 1.00 97.00 81 GLN A CA 1
ATOM 637 C C . GLN A 1 81 ? -26.157 4.340 31.972 1.00 97.00 81 GLN A C 1
ATOM 639 O O . GLN A 1 81 ? -25.077 4.014 32.466 1.00 97.00 81 GLN A O 1
ATOM 644 N N . ARG A 1 82 ? -26.601 3.839 30.813 1.00 96.25 82 ARG A N 1
ATOM 645 C CA . ARG A 1 82 ? -25.845 2.890 29.994 1.00 96.25 82 ARG A CA 1
ATOM 646 C C . ARG A 1 82 ? -24.523 3.489 29.531 1.00 96.25 82 ARG A C 1
ATOM 648 O O . ARG A 1 82 ? -23.500 2.811 29.588 1.00 96.25 82 ARG A O 1
ATOM 655 N N . GLU A 1 83 ? -24.531 4.740 29.082 1.00 96.69 83 GLU A N 1
ATOM 656 C CA . GLU A 1 83 ? -23.321 5.444 28.667 1.00 96.69 83 GLU A CA 1
ATOM 657 C C . GLU A 1 83 ? -22.339 5.600 29.831 1.00 96.69 83 GLU A C 1
ATOM 659 O O . GLU A 1 83 ? -21.207 5.143 29.701 1.00 96.69 83 GLU A O 1
ATOM 664 N N . LEU A 1 84 ? -22.790 6.105 30.986 1.00 96.81 84 LEU A N 1
ATOM 665 C CA . LEU A 1 84 ? -21.971 6.221 32.202 1.00 96.81 84 LEU A CA 1
ATOM 666 C C . LEU A 1 84 ? -21.395 4.875 32.662 1.00 96.81 84 LEU A C 1
ATOM 668 O O . LEU A 1 84 ? -20.246 4.792 33.095 1.00 96.81 84 LEU A O 1
ATOM 672 N N . ARG A 1 85 ? -22.176 3.793 32.573 1.00 96.75 85 ARG A N 1
ATOM 673 C CA . ARG A 1 85 ? -21.679 2.453 32.902 1.00 96.75 85 ARG A CA 1
ATOM 674 C C . ARG A 1 85 ? -20.603 2.010 31.913 1.00 96.75 85 ARG A C 1
ATOM 676 O O . ARG A 1 85 ? -19.572 1.501 32.340 1.00 96.75 85 ARG A O 1
ATOM 683 N N . LEU A 1 86 ? -20.826 2.202 30.612 1.00 96.31 86 LEU A N 1
ATOM 684 C CA . LEU A 1 86 ? -19.871 1.814 29.575 1.00 96.31 86 LEU A CA 1
ATOM 685 C C . LEU A 1 86 ? -18.599 2.670 29.599 1.00 96.31 86 LEU A C 1
ATOM 687 O O . LEU A 1 86 ? -17.532 2.157 29.274 1.00 96.31 86 LEU A O 1
ATOM 691 N N . THR A 1 87 ? -18.670 3.955 29.951 1.00 96.69 87 THR A N 1
ATOM 692 C CA . THR A 1 87 ? -17.471 4.784 30.149 1.00 96.69 87 THR A CA 1
ATOM 693 C C . THR A 1 87 ? -16.677 4.286 31.351 1.00 96.69 87 THR A C 1
ATOM 695 O O . THR A 1 87 ? -15.496 3.993 31.193 1.00 96.69 87 THR A O 1
ATOM 698 N N . ALA A 1 88 ? -17.331 4.034 32.489 1.00 96.06 88 ALA A N 1
ATOM 699 C CA . ALA A 1 88 ? -16.677 3.446 33.658 1.00 96.06 88 ALA A CA 1
ATOM 700 C C . ALA A 1 88 ? -16.092 2.046 33.374 1.00 96.06 88 ALA A C 1
ATOM 702 O O . ALA A 1 88 ? -15.024 1.704 33.878 1.00 96.06 88 ALA A O 1
ATOM 703 N N . ASP A 1 89 ? -16.764 1.221 32.561 1.00 96.06 89 ASP A N 1
ATOM 704 C CA . ASP A 1 89 ? -16.246 -0.080 32.112 1.00 96.06 89 ASP A CA 1
ATOM 705 C C . ASP A 1 89 ? -14.974 0.084 31.263 1.00 96.06 89 ASP A C 1
ATOM 707 O O . ASP A 1 89 ? -13.997 -0.635 31.479 1.00 96.06 89 ASP A O 1
ATOM 711 N N . ARG A 1 90 ? -14.963 1.041 30.323 1.00 96.44 90 ARG A N 1
ATOM 712 C CA . ARG A 1 90 ? -13.787 1.338 29.489 1.00 96.44 90 ARG A CA 1
ATOM 713 C C . ARG A 1 90 ? -12.621 1.842 30.331 1.00 96.44 90 ARG A C 1
ATOM 715 O O . ARG A 1 90 ? -11.531 1.310 30.178 1.00 96.44 90 ARG A O 1
ATOM 722 N N . GLU A 1 91 ? -12.860 2.787 31.238 1.00 96.75 91 GLU A N 1
ATOM 723 C CA . GLU A 1 91 ? -11.840 3.323 32.152 1.00 96.75 91 GLU A CA 1
ATOM 724 C C . GLU A 1 91 ? -11.250 2.233 33.054 1.00 96.75 91 GLU A C 1
ATOM 726 O O . GLU A 1 91 ? -10.036 2.138 33.224 1.00 96.75 91 GLU A O 1
ATOM 731 N N . ARG A 1 92 ? -12.088 1.339 33.596 1.00 95.69 92 ARG A N 1
ATOM 732 C CA . ARG A 1 92 ? -11.587 0.178 34.344 1.00 95.69 92 ARG A CA 1
ATOM 733 C C . ARG A 1 92 ? -10.727 -0.731 33.475 1.00 95.69 92 ARG A C 1
ATOM 735 O O . ARG A 1 92 ? -9.712 -1.231 33.948 1.00 95.69 92 ARG A O 1
ATOM 742 N N . HIS A 1 93 ? -11.119 -0.957 32.223 1.00 94.12 93 HIS A N 1
ATOM 743 C CA . HIS A 1 93 ? -10.352 -1.800 31.312 1.00 94.12 93 HIS A CA 1
ATOM 744 C C . HIS A 1 93 ? -9.018 -1.149 30.914 1.00 94.12 93 HIS A C 1
ATOM 746 O O . HIS A 1 93 ? -8.013 -1.856 30.813 1.00 94.12 93 HIS A O 1
ATOM 752 N N . THR A 1 94 ? -8.977 0.166 30.688 1.00 95.06 94 THR A N 1
ATOM 753 C CA . THR A 1 94 ? -7.725 0.874 30.388 1.00 95.06 94 THR A CA 1
ATOM 754 C C . THR A 1 94 ? -6.783 0.820 31.580 1.00 95.06 94 THR A C 1
ATOM 756 O O . THR A 1 94 ? -5.655 0.372 31.416 1.00 95.06 94 THR A O 1
ATOM 759 N N . LEU A 1 95 ? -7.272 1.129 32.785 1.00 95.88 95 LEU A N 1
ATOM 760 C CA . LEU A 1 95 ? -6.475 1.035 34.011 1.00 95.88 95 LEU A CA 1
ATOM 761 C C . LEU A 1 95 ? -5.978 -0.393 34.263 1.00 95.88 95 LEU A C 1
ATOM 763 O O . LEU A 1 95 ? -4.812 -0.588 34.589 1.00 95.88 95 LEU A O 1
ATOM 767 N N . SER A 1 96 ? -6.832 -1.401 34.053 1.00 94.25 96 SER A N 1
ATOM 768 C CA . SER A 1 96 ? -6.426 -2.805 34.162 1.00 94.25 96 SER A CA 1
ATOM 769 C C . SER A 1 96 ? -5.294 -3.130 33.188 1.00 94.25 96 SER A C 1
ATOM 771 O O . SER A 1 96 ? -4.311 -3.725 33.614 1.00 94.25 96 SER A O 1
ATOM 773 N N . ARG A 1 97 ? -5.400 -2.700 31.920 1.00 91.81 97 ARG A N 1
ATOM 774 C CA . ARG A 1 97 ? -4.361 -2.904 30.893 1.00 91.81 97 ARG A CA 1
ATOM 775 C C . ARG A 1 97 ? -3.059 -2.180 31.210 1.00 91.81 97 ARG A C 1
ATOM 777 O O . ARG A 1 97 ? -1.995 -2.697 30.899 1.00 91.81 97 ARG A O 1
ATOM 784 N N . GLU A 1 98 ? -3.135 -0.992 31.798 1.00 94.12 98 GLU A N 1
ATOM 785 C CA . GLU A 1 98 ? -1.960 -0.224 32.223 1.00 94.12 98 GLU A CA 1
ATOM 786 C C . GLU A 1 98 ? -1.263 -0.862 33.430 1.00 94.12 98 GLU A C 1
ATOM 788 O O . GLU A 1 98 ? -0.046 -0.761 33.559 1.00 94.12 98 GLU A O 1
ATOM 793 N N . SER A 1 99 ? -2.022 -1.547 34.290 1.00 94.88 99 SER A N 1
ATOM 794 C CA . SER A 1 99 ? -1.494 -2.282 35.444 1.00 94.88 99 SER A CA 1
ATOM 795 C C . SER A 1 99 ? -1.052 -3.722 35.143 1.00 94.88 99 SER A C 1
ATOM 797 O O . SER A 1 99 ? -0.529 -4.377 36.044 1.00 94.88 99 SER A O 1
ATOM 799 N N . GLU A 1 100 ? -1.266 -4.225 33.919 1.00 94.94 100 GLU A N 1
ATOM 800 C CA . GLU A 1 100 ? -0.862 -5.580 33.512 1.00 94.94 100 GLU A CA 1
ATOM 801 C C . GLU A 1 100 ? 0.660 -5.747 33.632 1.00 94.94 100 GLU A C 1
ATOM 803 O O . GLU A 1 100 ? 1.452 -4.923 33.166 1.00 94.94 100 GLU A O 1
ATOM 808 N N . THR A 1 101 ? 1.089 -6.870 34.202 1.00 96.56 101 THR A N 1
ATOM 809 C CA . THR A 1 101 ? 2.484 -7.309 34.093 1.00 96.56 101 THR A CA 1
ATOM 810 C C . THR A 1 101 ? 2.799 -7.733 32.655 1.00 96.56 101 THR A C 1
ATOM 812 O O . THR A 1 101 ? 1.913 -8.125 31.894 1.00 96.56 101 THR A O 1
ATOM 815 N N . ASN A 1 102 ? 4.080 -7.727 32.266 1.00 95.12 102 ASN A N 1
ATOM 816 C CA . ASN A 1 102 ? 4.480 -8.168 30.921 1.00 95.12 102 ASN A CA 1
ATOM 817 C C . ASN A 1 102 ? 3.998 -9.591 30.596 1.00 95.12 102 ASN A C 1
ATOM 819 O O . ASN A 1 102 ? 3.568 -9.839 29.474 1.00 95.12 102 ASN A O 1
ATOM 823 N N . THR A 1 103 ? 4.011 -10.499 31.576 1.00 95.25 103 THR A N 1
ATOM 824 C CA . THR A 1 103 ? 3.539 -11.880 31.408 1.00 95.25 103 THR A CA 1
ATOM 825 C C . THR A 1 103 ? 2.029 -11.958 31.196 1.00 95.25 103 THR A C 1
ATOM 827 O O . THR A 1 103 ? 1.570 -12.715 30.348 1.00 95.25 103 THR A O 1
ATOM 830 N N . GLU A 1 104 ? 1.239 -11.162 31.923 1.00 96.25 104 GLU A N 1
ATOM 831 C CA . GLU A 1 104 ? -0.217 -11.097 31.720 1.00 96.25 104 GLU A CA 1
ATOM 832 C C . GLU A 1 104 ? -0.557 -10.490 30.358 1.00 96.25 104 GLU A C 1
ATOM 834 O O . GLU A 1 104 ? -1.427 -10.999 29.649 1.00 96.25 104 GLU A O 1
ATOM 839 N N . ARG A 1 105 ? 0.175 -9.443 29.958 1.00 94.88 105 ARG A N 1
ATOM 840 C CA . ARG A 1 105 ? 0.028 -8.818 28.643 1.00 94.88 105 ARG A CA 1
ATOM 841 C C . ARG A 1 105 ? 0.348 -9.800 27.519 1.00 94.88 105 ARG A C 1
ATOM 843 O O . ARG A 1 105 ? -0.378 -9.836 26.528 1.00 94.88 105 ARG A O 1
ATOM 850 N N . GLU A 1 106 ? 1.424 -10.569 27.657 1.00 95.69 106 GLU A N 1
ATOM 851 C CA . GLU A 1 106 ? 1.817 -11.592 26.688 1.00 95.69 106 GLU A CA 1
ATOM 852 C C . GLU A 1 106 ? 0.749 -12.682 26.583 1.00 95.69 106 GLU A C 1
ATOM 854 O O . GLU A 1 106 ? 0.252 -12.909 25.485 1.00 95.69 106 GLU A O 1
ATOM 859 N N . LEU A 1 107 ? 0.298 -13.246 27.709 1.00 96.00 107 LEU A N 1
ATOM 860 C CA . LEU A 1 107 ? -0.782 -14.242 27.743 1.00 96.00 107 LEU A CA 1
ATOM 861 C C . LEU A 1 107 ? -2.088 -13.730 27.121 1.00 96.00 107 LEU A C 1
ATOM 863 O O . LEU A 1 107 ? -2.784 -14.467 26.423 1.00 96.00 107 LEU A O 1
ATOM 867 N N . ARG A 1 108 ? -2.445 -12.463 27.362 1.00 96.00 108 ARG A N 1
ATOM 868 C CA . ARG A 1 108 ? -3.634 -11.860 26.750 1.00 96.00 108 ARG A CA 1
ATOM 869 C C . ARG A 1 108 ? -3.469 -11.738 25.238 1.00 96.00 108 ARG A C 1
ATOM 871 O O . ARG A 1 108 ? -4.386 -12.091 24.505 1.00 96.00 108 ARG A O 1
ATOM 878 N N . LEU A 1 109 ? -2.324 -11.244 24.766 1.00 94.94 109 LEU A N 1
ATOM 879 C CA . LEU A 1 109 ? -2.065 -11.086 23.334 1.00 94.94 109 LEU A CA 1
ATOM 880 C C . LEU A 1 109 ? -1.950 -12.429 22.611 1.00 94.94 109 LEU A C 1
ATOM 882 O O . LEU A 1 109 ? -2.441 -12.538 21.490 1.00 94.94 109 LEU A O 1
ATOM 886 N N . THR A 1 110 ? -1.361 -13.447 23.240 1.00 94.69 110 THR A N 1
ATOM 887 C CA . THR A 1 110 ? -1.314 -14.798 22.672 1.00 94.69 110 THR A CA 1
ATOM 888 C C . THR A 1 110 ? -2.716 -15.382 22.581 1.00 94.69 110 THR A C 1
ATOM 890 O O . THR A 1 110 ? -3.101 -15.832 21.510 1.00 94.69 110 THR A O 1
ATOM 893 N N . ALA A 1 111 ? -3.530 -15.271 23.636 1.00 94.75 111 ALA A N 1
ATOM 894 C CA . ALA A 1 111 ? -4.921 -15.719 23.605 1.00 94.75 111 ALA A CA 1
ATOM 895 C C . ALA A 1 111 ? -5.766 -14.948 22.573 1.00 94.75 111 ALA A C 1
ATOM 897 O O . ALA A 1 111 ? -6.634 -15.526 21.923 1.00 94.75 111 ALA A O 1
ATOM 898 N N . ASP A 1 112 ? -5.541 -13.641 22.408 1.00 93.44 112 ASP A N 1
ATOM 899 C CA . ASP A 1 112 ? -6.204 -12.833 21.377 1.00 93.44 112 ASP A CA 1
ATOM 900 C C . ASP A 1 112 ? -5.790 -13.295 19.965 1.00 93.44 112 ASP A C 1
ATOM 902 O O . ASP A 1 112 ? -6.647 -13.440 19.091 1.00 93.44 112 ASP A O 1
ATOM 906 N N . GLY A 1 113 ? -4.500 -13.584 19.763 1.00 93.69 113 GLY A N 1
ATOM 907 C CA . GLY A 1 113 ? -3.955 -14.119 18.515 1.00 93.69 113 GLY A CA 1
ATOM 908 C C . GLY A 1 113 ? -4.481 -15.515 18.184 1.00 93.69 113 GLY A C 1
ATOM 909 O O . GLY A 1 113 ? -4.932 -15.739 17.067 1.00 93.69 113 GLY A O 1
ATOM 910 N N . GLU A 1 114 ? -4.510 -16.429 19.153 1.00 94.56 114 GLU A N 1
ATOM 911 C CA . GLU A 1 114 ? -5.067 -17.779 18.995 1.00 94.56 114 GLU A CA 1
ATOM 912 C C . GLU A 1 114 ? -6.547 -17.735 18.611 1.00 94.56 114 GLU A C 1
ATOM 914 O O . GLU A 1 114 ? -6.965 -18.419 17.679 1.00 94.56 114 GLU A O 1
ATOM 919 N N . ARG A 1 115 ? -7.347 -16.878 19.264 1.00 92.50 115 ARG A N 1
ATOM 920 C CA . ARG A 1 115 ? -8.754 -16.688 18.874 1.00 92.50 115 ARG A CA 1
ATOM 921 C C . ARG A 1 115 ? -8.887 -16.157 17.450 1.00 92.50 115 ARG A C 1
ATOM 923 O O . ARG A 1 115 ? -9.815 -16.554 16.753 1.00 92.50 115 ARG A O 1
ATOM 930 N N . HIS A 1 116 ? -7.991 -15.268 17.022 1.00 90.25 116 HIS A N 1
ATOM 931 C CA . HIS A 1 116 ? -8.003 -14.751 15.657 1.00 90.25 116 HIS A CA 1
ATOM 932 C C . HIS A 1 116 ? -7.619 -15.824 14.632 1.00 90.25 116 HIS A C 1
ATOM 934 O O . HIS A 1 116 ? -8.297 -15.955 13.619 1.00 90.25 116 HIS A O 1
ATOM 940 N N . VAL A 1 117 ? -6.600 -16.638 14.919 1.00 90.69 117 VAL A N 1
ATOM 941 C CA . VAL A 1 117 ? -6.212 -17.767 14.061 1.00 90.69 117 VAL A CA 1
ATOM 942 C C . VAL A 1 117 ? -7.359 -18.766 13.936 1.00 90.69 117 VAL A C 1
ATOM 944 O O . VAL A 1 117 ? -7.737 -19.098 12.820 1.00 90.69 117 VAL A O 1
ATOM 947 N N . LEU A 1 118 ? -7.985 -19.164 15.047 1.00 91.69 118 LEU A N 1
ATOM 948 C CA . LEU A 1 118 ? -9.146 -20.064 15.025 1.00 91.69 118 LEU A CA 1
ATOM 949 C C . LEU A 1 118 ? -10.322 -19.482 14.228 1.00 91.69 118 LEU A C 1
ATOM 951 O O . LEU A 1 118 ? -11.024 -20.208 13.522 1.00 91.69 118 LEU A O 1
ATOM 955 N N . PHE A 1 119 ? -10.542 -18.169 14.321 1.00 87.88 119 PHE A N 1
ATOM 956 C CA . PHE A 1 119 ? -11.537 -17.485 13.498 1.00 87.88 119 PHE A CA 1
ATOM 957 C C . PHE A 1 119 ? -11.188 -17.591 12.006 1.00 87.88 119 PHE A C 1
ATOM 959 O O . PHE A 1 119 ? -12.033 -17.994 11.217 1.00 87.88 119 PHE A O 1
ATOM 966 N N . CYS A 1 120 ? -9.940 -17.317 11.621 1.00 83.50 120 CYS A N 1
ATOM 967 C CA . CYS A 1 120 ? -9.487 -17.443 10.234 1.00 83.50 120 CYS A CA 1
ATOM 968 C C . CYS A 1 120 ? -9.502 -18.891 9.712 1.00 83.50 120 CYS A C 1
ATOM 970 O O . CYS A 1 120 ? -9.761 -19.111 8.535 1.00 83.50 120 CYS A O 1
ATOM 972 N N . GLU A 1 121 ? -9.230 -19.886 10.555 1.00 88.25 121 GLU A N 1
ATOM 973 C CA . GLU A 1 121 ? -9.266 -21.305 10.173 1.00 88.25 121 GLU A CA 1
ATOM 974 C C . GLU A 1 121 ? -10.693 -21.833 9.987 1.00 88.25 121 GLU A C 1
ATOM 976 O O . GLU A 1 121 ? -10.919 -22.734 9.181 1.00 88.25 121 GLU A O 1
ATOM 981 N N . SER A 1 122 ? -11.655 -21.279 10.729 1.00 87.69 122 SER A N 1
ATOM 982 C CA . SER A 1 122 ? -13.078 -21.615 10.595 1.00 87.69 122 SER A CA 1
ATOM 983 C C . SER A 1 122 ? -13.798 -20.814 9.508 1.00 87.69 122 SER A C 1
ATOM 985 O O . SER A 1 122 ? -14.937 -21.139 9.176 1.00 87.69 122 SER A O 1
ATOM 987 N N . GLU A 1 123 ? -13.132 -19.812 8.934 1.00 88.62 123 GLU A N 1
ATOM 988 C CA . GLU A 1 123 ? -13.662 -18.975 7.867 1.00 88.62 123 GLU A CA 1
ATOM 989 C C . GLU A 1 123 ? -13.872 -19.785 6.580 1.00 88.62 123 GLU A C 1
ATOM 991 O O . GLU A 1 123 ? -12.963 -20.424 6.038 1.00 88.62 123 GLU A O 1
ATOM 996 N N . THR A 1 124 ? -15.091 -19.741 6.050 1.00 90.81 124 THR A N 1
ATOM 997 C CA . THR A 1 124 ? -15.401 -20.349 4.754 1.00 90.81 124 THR A CA 1
ATOM 998 C C . THR A 1 124 ? -14.848 -19.507 3.602 1.00 90.81 124 THR A C 1
ATOM 1000 O O . THR A 1 124 ? -14.678 -18.294 3.713 1.00 90.81 124 THR A O 1
ATOM 1003 N N . PHE A 1 125 ? -14.624 -20.123 2.435 1.00 90.06 125 PHE A N 1
ATOM 1004 C CA . PHE A 1 125 ? -14.178 -19.394 1.239 1.00 90.06 125 PHE A CA 1
ATOM 1005 C C . PHE A 1 125 ? -15.087 -18.199 0.903 1.00 90.06 125 PHE A C 1
ATOM 1007 O O . PHE A 1 125 ? -14.592 -17.131 0.560 1.00 90.06 125 PHE A O 1
ATOM 1014 N N . THR A 1 126 ? -16.405 -18.359 1.052 1.00 90.31 126 THR A N 1
ATOM 1015 C CA . THR A 1 126 ? -17.394 -17.303 0.790 1.00 90.31 126 THR A CA 1
ATOM 1016 C C . THR A 1 126 ? -17.315 -16.154 1.787 1.00 90.31 126 THR A C 1
ATOM 1018 O O . THR A 1 126 ? -17.431 -14.999 1.392 1.00 90.31 126 THR A O 1
ATOM 1021 N N . GLU A 1 127 ? -17.104 -16.445 3.072 1.00 91.94 127 GLU A N 1
ATOM 1022 C CA . GLU A 1 127 ? -16.921 -15.405 4.093 1.00 91.94 127 GLU A CA 1
ATOM 1023 C C . GLU A 1 127 ? -15.627 -14.637 3.844 1.00 91.94 127 GLU A C 1
ATOM 1025 O O . GLU A 1 127 ? -15.638 -13.407 3.825 1.00 91.94 127 GLU A O 1
ATOM 1030 N N . ARG A 1 128 ? -14.548 -15.357 3.522 1.00 90.94 128 ARG A N 1
ATOM 1031 C CA . ARG A 1 128 ? -13.268 -14.753 3.164 1.00 90.94 128 ARG A CA 1
ATOM 1032 C C . ARG A 1 128 ? -13.373 -13.872 1.929 1.00 90.94 128 ARG A C 1
ATOM 1034 O O . ARG A 1 128 ? -12.800 -12.784 1.890 1.00 90.94 128 ARG A O 1
ATOM 1041 N N . GLU A 1 129 ? -14.088 -14.329 0.906 1.00 93.62 129 GLU A N 1
ATOM 1042 C CA . GLU A 1 129 ? -14.326 -13.537 -0.296 1.00 93.62 129 GLU A CA 1
ATOM 1043 C C . GLU A 1 129 ? -15.111 -12.266 0.038 1.00 93.62 129 GLU A C 1
ATOM 1045 O O . GLU A 1 129 ? -14.671 -11.189 -0.356 1.00 93.62 129 GLU A O 1
ATOM 1050 N N . LEU A 1 130 ? -16.174 -12.363 0.845 1.00 93.38 130 LEU A N 1
ATOM 1051 C CA . LEU A 1 130 ? -16.960 -11.213 1.305 1.00 93.38 130 LEU A CA 1
ATOM 1052 C C . LEU A 1 130 ? -16.135 -10.210 2.125 1.00 93.38 130 LEU A C 1
ATOM 1054 O O . LEU A 1 130 ? -16.274 -8.999 1.938 1.00 93.38 130 LEU A O 1
ATOM 1058 N N . LEU A 1 131 ? -15.262 -10.682 3.021 1.00 92.06 131 LEU A N 1
ATOM 1059 C CA . LEU A 1 131 ? -14.366 -9.800 3.772 1.00 92.06 131 LEU A CA 1
ATOM 1060 C C . LEU A 1 131 ? -13.371 -9.105 2.844 1.00 92.06 131 LEU A C 1
ATOM 1062 O O . LEU A 1 131 ? -13.197 -7.891 2.934 1.00 92.06 131 LEU A O 1
ATOM 1066 N N . LEU A 1 132 ? -12.766 -9.841 1.909 1.00 93.19 132 LEU A N 1
ATOM 1067 C CA . LEU A 1 132 ? -11.826 -9.271 0.949 1.00 93.19 132 LEU A CA 1
ATOM 1068 C C . LEU A 1 132 ? -12.509 -8.305 -0.029 1.00 93.19 132 LEU A C 1
ATOM 1070 O O . LEU A 1 132 ? -11.885 -7.330 -0.446 1.00 93.19 132 LEU A O 1
ATOM 1074 N N . THR A 1 133 ? -13.758 -8.544 -0.437 1.00 94.62 133 THR A N 1
ATOM 1075 C CA . THR A 1 133 ? -14.515 -7.586 -1.259 1.00 94.62 133 THR A CA 1
ATOM 1076 C C . THR A 1 133 ? -14.841 -6.335 -0.461 1.00 94.62 133 THR A C 1
ATOM 1078 O O . THR A 1 133 ? -14.564 -5.243 -0.947 1.00 94.62 133 THR A O 1
ATOM 1081 N N . ALA A 1 134 ? -15.307 -6.473 0.783 1.00 94.44 134 ALA A N 1
ATOM 1082 C CA . ALA A 1 134 ? -15.560 -5.332 1.658 1.00 94.44 134 ALA A CA 1
ATOM 1083 C C . ALA A 1 134 ? -14.279 -4.522 1.934 1.00 94.44 134 ALA A C 1
ATOM 1085 O O . ALA A 1 134 ? -14.312 -3.294 1.949 1.00 94.44 134 ALA A O 1
ATOM 1086 N N . ASP A 1 135 ? -13.129 -5.180 2.105 1.00 94.56 135 ASP A N 1
ATOM 1087 C CA . ASP A 1 135 ? -11.833 -4.508 2.249 1.00 94.56 135 ASP A CA 1
ATOM 1088 C C . ASP A 1 135 ? -11.423 -3.745 0.991 1.00 94.56 135 ASP A C 1
ATOM 1090 O O . ASP A 1 135 ? -10.980 -2.596 1.083 1.00 94.56 135 ASP A O 1
ATOM 1094 N N . ARG A 1 136 ? -11.601 -4.349 -0.190 1.00 96.00 136 ARG A N 1
ATOM 1095 C CA . ARG A 1 136 ? -11.351 -3.668 -1.466 1.00 96.00 136 ARG A CA 1
ATOM 1096 C C . ARG A 1 136 ? -12.260 -2.456 -1.624 1.00 96.00 136 ARG A C 1
ATOM 1098 O O . ARG A 1 136 ? -11.746 -1.399 -1.967 1.00 96.00 136 ARG A O 1
ATOM 1105 N N . GLU A 1 137 ? -13.548 -2.585 -1.314 1.00 96.12 137 GLU A N 1
ATOM 1106 C CA . GLU A 1 137 ? -14.525 -1.489 -1.362 1.00 96.12 137 GLU A CA 1
ATOM 1107 C C . GLU A 1 137 ? -14.165 -0.352 -0.399 1.00 96.12 137 GLU A C 1
ATOM 1109 O O . GLU A 1 137 ? -14.168 0.821 -0.774 1.00 96.12 137 GLU A O 1
ATOM 1114 N N . ARG A 1 138 ? -13.782 -0.676 0.842 1.00 94.38 138 ARG A N 1
ATOM 1115 C CA . ARG A 1 138 ? -13.298 0.331 1.797 1.00 94.38 138 ARG A CA 1
ATOM 1116 C C . ARG A 1 138 ? -12.065 1.051 1.271 1.00 94.38 138 ARG A C 1
ATOM 1118 O O . ARG A 1 138 ? -11.969 2.270 1.395 1.00 94.38 138 ARG A O 1
ATOM 1125 N N . HIS A 1 139 ? -11.129 0.316 0.677 1.00 93.56 139 HIS A N 1
ATOM 1126 C CA . HIS A 1 139 ? -9.926 0.908 0.116 1.00 93.56 139 HIS A CA 1
ATOM 1127 C C . HIS A 1 139 ? -10.239 1.772 -1.114 1.00 93.56 139 HIS A C 1
ATOM 1129 O O . HIS A 1 139 ? -9.708 2.874 -1.208 1.00 93.56 139 HIS A O 1
ATOM 1135 N N . THR A 1 140 ? -11.115 1.341 -2.029 1.00 95.69 140 THR A N 1
ATOM 1136 C CA . THR A 1 140 ? -11.525 2.156 -3.186 1.00 95.69 140 THR A CA 1
ATOM 1137 C C . THR A 1 140 ? -12.215 3.437 -2.744 1.00 95.69 140 THR A C 1
ATOM 1139 O O . THR A 1 140 ? -11.807 4.505 -3.184 1.00 95.69 140 THR A O 1
ATOM 1142 N N . LEU A 1 141 ? -13.159 3.357 -1.801 1.00 95.69 141 LEU A N 1
ATOM 1143 C CA . LEU A 1 141 ? -13.827 4.539 -1.251 1.00 95.69 141 LEU A CA 1
ATOM 1144 C C . LEU A 1 141 ? -12.831 5.481 -0.572 1.00 95.69 141 LEU A C 1
ATOM 1146 O O . LEU A 1 141 ? -12.871 6.688 -0.795 1.00 95.69 141 LEU A O 1
ATOM 1150 N N . SER A 1 142 ? -11.887 4.932 0.200 1.00 94.31 142 SER A N 1
ATOM 1151 C CA . SER A 1 142 ? -10.816 5.725 0.800 1.00 94.31 142 SER A CA 1
ATOM 1152 C C . SER A 1 142 ? -9.991 6.447 -0.268 1.00 94.31 142 SER A C 1
ATOM 1154 O O . SER A 1 142 ? -9.746 7.638 -0.102 1.00 94.31 142 SER A O 1
ATOM 1156 N N . ARG A 1 143 ? -9.609 5.773 -1.368 1.00 93.06 143 ARG A N 1
ATOM 1157 C CA . ARG A 1 143 ? -8.856 6.383 -2.483 1.00 93.06 143 ARG A CA 1
ATOM 1158 C C . ARG A 1 143 ? -9.658 7.443 -3.232 1.00 93.06 143 ARG A C 1
ATOM 1160 O O . ARG A 1 143 ? -9.083 8.445 -3.638 1.00 93.06 143 ARG A O 1
ATOM 1167 N N . GLU A 1 144 ? -10.953 7.230 -3.428 1.00 95.00 144 GLU A N 1
ATOM 1168 C CA . GLU A 1 144 ? -11.843 8.189 -4.093 1.00 95.00 144 GLU A CA 1
ATOM 1169 C C . GLU A 1 144 ? -12.079 9.440 -3.244 1.00 95.00 144 GLU A C 1
ATOM 1171 O O . GLU A 1 144 ? -12.234 10.532 -3.786 1.00 95.00 144 GLU A O 1
ATOM 1176 N N . SER A 1 145 ? -12.058 9.292 -1.918 1.00 94.62 145 SER A N 1
ATOM 1177 C CA . SER A 1 145 ? -12.167 10.408 -0.975 1.00 94.62 145 SER A CA 1
ATOM 1178 C C . SER A 1 145 ? -10.852 11.154 -0.709 1.00 94.62 145 SER A C 1
ATOM 1180 O O . SER A 1 145 ? -10.885 12.169 -0.016 1.00 94.62 145 SER A O 1
ATOM 1182 N N . GLU A 1 146 ? -9.710 10.685 -1.237 1.00 95.94 146 GLU A N 1
ATOM 1183 C CA . GLU A 1 146 ? -8.408 11.344 -1.048 1.00 95.94 146 GLU A CA 1
ATOM 1184 C C . GLU A 1 146 ? -8.430 12.768 -1.622 1.00 95.94 146 GLU A C 1
ATOM 1186 O O . GLU A 1 146 ? -8.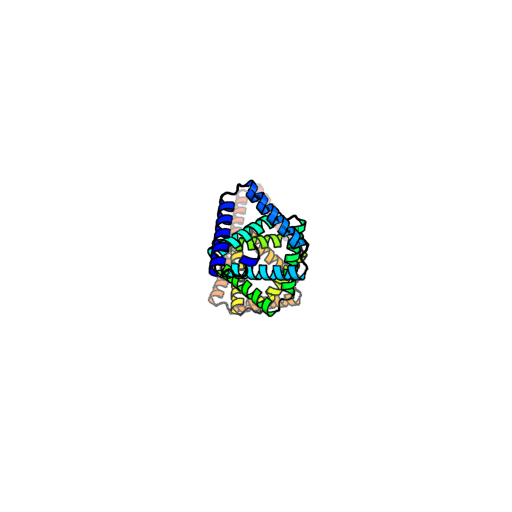763 13.005 -2.787 1.00 95.94 146 GLU A O 1
ATOM 1191 N N . THR A 1 147 ? -7.966 13.728 -0.828 1.00 97.38 147 THR A N 1
ATOM 1192 C CA . THR A 1 147 ? -7.594 15.047 -1.345 1.00 97.38 147 THR A CA 1
ATOM 1193 C C . THR A 1 147 ? -6.355 14.945 -2.241 1.00 97.38 147 THR A C 1
ATOM 1195 O O . THR A 1 147 ? -5.563 14.004 -2.148 1.00 97.38 147 THR A O 1
ATOM 1198 N N . TYR A 1 148 ? -6.128 15.949 -3.097 1.00 96.50 148 TYR A N 1
ATOM 1199 C CA . TYR A 1 148 ? -4.928 15.998 -3.946 1.00 96.50 148 TYR A CA 1
ATOM 1200 C C . TYR A 1 148 ? -3.631 15.855 -3.131 1.00 96.50 148 TYR A C 1
ATOM 1202 O O . TYR A 1 148 ? -2.732 15.112 -3.517 1.00 96.50 148 TYR A O 1
ATOM 1210 N N . THR A 1 149 ? -3.556 16.524 -1.978 1.00 96.81 149 THR A N 1
ATOM 1211 C CA . THR A 1 149 ? -2.389 16.498 -1.090 1.00 96.81 149 THR A CA 1
ATOM 1212 C C . THR A 1 149 ? -2.167 15.130 -0.454 1.00 96.81 149 THR A C 1
ATOM 1214 O O . THR A 1 149 ? -1.034 14.662 -0.405 1.00 96.81 149 THR A O 1
ATOM 1217 N N . GLU A 1 150 ? -3.228 14.455 -0.004 1.00 97.06 150 GLU A N 1
ATOM 1218 C CA . GLU A 1 150 ? -3.128 13.094 0.545 1.00 97.06 150 GLU A CA 1
ATOM 1219 C C . GLU A 1 150 ? -2.705 12.097 -0.535 1.00 97.06 150 GLU A C 1
ATOM 1221 O O . GLU A 1 150 ? -1.826 11.263 -0.305 1.00 97.06 150 GLU A O 1
ATOM 1226 N N . ARG A 1 151 ? -3.265 12.233 -1.743 1.00 96.69 151 ARG A N 1
ATOM 1227 C CA . ARG A 1 151 ? -2.882 11.422 -2.898 1.00 96.69 151 ARG A CA 1
ATOM 1228 C C . ARG A 1 151 ? -1.412 11.615 -3.257 1.00 96.69 151 ARG A C 1
ATOM 1230 O O . ARG A 1 151 ? -0.730 10.627 -3.533 1.00 96.69 151 ARG A O 1
ATOM 1237 N N . GLU A 1 152 ? -0.917 12.853 -3.273 1.00 97.50 152 GLU A N 1
ATOM 1238 C CA . GLU A 1 152 ? 0.500 13.116 -3.524 1.00 97.50 152 GLU A CA 1
ATOM 1239 C C . GLU A 1 152 ? 1.388 12.520 -2.439 1.00 97.50 152 GLU A C 1
ATOM 1241 O O . GLU A 1 152 ? 2.296 11.773 -2.790 1.00 97.50 152 GLU A O 1
ATOM 1246 N N . LEU A 1 153 ? 1.090 12.754 -1.157 1.00 97.00 153 LEU A N 1
ATOM 1247 C CA . LEU A 1 153 ? 1.855 12.192 -0.036 1.00 97.00 153 LEU A CA 1
ATOM 1248 C C . LEU A 1 153 ? 1.920 10.664 -0.085 1.00 97.00 153 LEU A C 1
ATOM 1250 O O . LEU A 1 153 ? 2.963 10.055 0.154 1.00 97.00 153 LEU A O 1
ATOM 1254 N N . ARG A 1 154 ? 0.806 10.018 -0.430 1.00 96.88 154 ARG A N 1
ATOM 1255 C CA . ARG A 1 154 ? 0.774 8.569 -0.594 1.00 96.88 154 ARG A CA 1
ATOM 1256 C C . ARG A 1 154 ? 1.631 8.120 -1.777 1.00 96.88 154 ARG A C 1
ATOM 1258 O O . ARG A 1 154 ? 2.382 7.161 -1.645 1.00 96.88 154 ARG A O 1
ATOM 1265 N N . LEU A 1 155 ? 1.540 8.794 -2.925 1.00 96.81 155 LEU A N 1
ATOM 1266 C CA . LEU A 1 155 ? 2.347 8.459 -4.100 1.00 96.81 155 LEU A CA 1
ATOM 1267 C C . LEU A 1 155 ? 3.839 8.754 -3.892 1.00 96.81 155 LEU A C 1
ATOM 1269 O O . LEU A 1 155 ? 4.668 8.036 -4.446 1.00 96.81 155 LEU A O 1
ATOM 1273 N N . THR A 1 156 ? 4.212 9.785 -3.131 1.00 97.25 156 THR A N 1
ATOM 1274 C CA . THR A 1 156 ? 5.614 10.036 -2.766 1.00 97.25 156 THR A CA 1
ATOM 1275 C C . THR A 1 156 ? 6.122 8.942 -1.839 1.00 97.25 156 THR A C 1
ATOM 1277 O O . THR A 1 156 ? 7.150 8.348 -2.147 1.00 97.25 156 THR A O 1
ATOM 1280 N N . ALA A 1 157 ? 5.357 8.570 -0.809 1.00 96.44 157 ALA A N 1
ATOM 1281 C CA . ALA A 1 157 ? 5.706 7.453 0.066 1.00 96.44 157 ALA A CA 1
ATOM 1282 C C . ALA A 1 157 ? 5.808 6.117 -0.700 1.00 96.44 157 ALA A C 1
ATOM 1284 O O . ALA A 1 157 ? 6.721 5.330 -0.460 1.00 96.44 157 ALA A O 1
ATOM 1285 N N . ASP A 1 158 ? 4.910 5.858 -1.658 1.00 96.62 158 ASP A N 1
ATOM 1286 C CA . ASP A 1 158 ? 4.972 4.674 -2.527 1.00 96.62 158 ASP A CA 1
ATOM 1287 C C . ASP A 1 158 ? 6.255 4.663 -3.380 1.00 96.62 158 ASP A C 1
ATOM 1289 O O . ASP A 1 158 ? 6.924 3.632 -3.479 1.00 96.62 158 ASP A O 1
ATOM 1293 N N . ARG A 1 159 ? 6.635 5.809 -3.965 1.00 96.81 159 ARG A N 1
ATOM 1294 C CA . ARG A 1 159 ? 7.880 5.946 -4.742 1.00 96.81 159 ARG A CA 1
ATOM 1295 C C . ARG A 1 159 ? 9.117 5.755 -3.870 1.00 96.81 159 ARG A C 1
ATOM 1297 O O . ARG A 1 159 ? 10.010 5.019 -4.271 1.00 96.81 159 ARG A O 1
ATOM 1304 N N . GLU A 1 160 ? 9.153 6.367 -2.689 1.00 97.31 160 GLU A N 1
ATOM 1305 C CA . GLU A 1 160 ? 10.254 6.225 -1.728 1.00 97.31 160 GLU A CA 1
ATOM 1306 C C . GLU A 1 160 ? 10.435 4.766 -1.308 1.00 97.31 160 GLU A C 1
ATOM 1308 O O . GLU A 1 160 ? 11.541 4.235 -1.391 1.00 97.31 160 GLU A O 1
ATOM 1313 N N . ARG A 1 161 ? 9.345 4.070 -0.956 1.00 95.88 161 ARG A N 1
ATOM 1314 C CA . ARG A 1 161 ? 9.396 2.633 -0.646 1.00 95.88 161 ARG A CA 1
ATOM 1315 C C . ARG A 1 161 ? 9.922 1.805 -1.812 1.00 95.88 161 ARG A C 1
ATOM 1317 O O . ARG A 1 161 ? 10.713 0.891 -1.594 1.00 95.88 161 ARG A O 1
ATOM 1324 N N . HIS A 1 162 ? 9.509 2.116 -3.040 1.00 95.25 162 HIS A N 1
ATOM 1325 C CA . HIS A 1 162 ? 10.020 1.422 -4.218 1.00 95.25 162 HIS A CA 1
ATOM 1326 C C . HIS A 1 162 ? 11.510 1.670 -4.446 1.00 95.25 162 HIS A C 1
ATOM 1328 O O . HIS A 1 162 ? 12.220 0.712 -4.737 1.00 95.25 162 HIS A O 1
ATOM 1334 N N . VAL A 1 163 ? 11.989 2.908 -4.304 1.00 96.56 163 VAL A N 1
ATOM 1335 C CA . VAL A 1 163 ? 13.419 3.232 -4.428 1.00 96.56 163 VAL A CA 1
ATOM 1336 C C . VAL A 1 163 ? 14.223 2.471 -3.380 1.00 96.56 163 VAL A C 1
ATOM 1338 O O . VAL A 1 163 ? 15.149 1.759 -3.750 1.00 96.56 163 VAL A O 1
ATOM 1341 N N . LEU A 1 164 ? 13.803 2.515 -2.112 1.00 96.38 164 LEU A N 1
ATOM 1342 C CA . LEU A 1 164 ? 14.467 1.782 -1.033 1.00 96.38 164 LEU A CA 1
ATOM 1343 C C . LEU A 1 164 ? 14.521 0.277 -1.312 1.00 96.38 164 LEU A C 1
ATOM 1345 O O . LEU A 1 164 ? 15.572 -0.334 -1.150 1.00 96.38 164 LEU A O 1
ATOM 1349 N N . PHE A 1 165 ? 13.422 -0.311 -1.797 1.00 94.81 165 PHE A N 1
ATOM 1350 C CA . PHE A 1 165 ? 13.399 -1.723 -2.180 1.00 94.81 165 PHE A CA 1
ATOM 1351 C C . PHE A 1 165 ? 14.380 -2.025 -3.323 1.00 94.81 165 PHE A C 1
ATOM 1353 O O . PHE A 1 165 ? 15.104 -3.013 -3.256 1.00 94.81 165 PHE A O 1
ATOM 1360 N N . ARG A 1 166 ? 14.455 -1.165 -4.353 1.00 93.75 166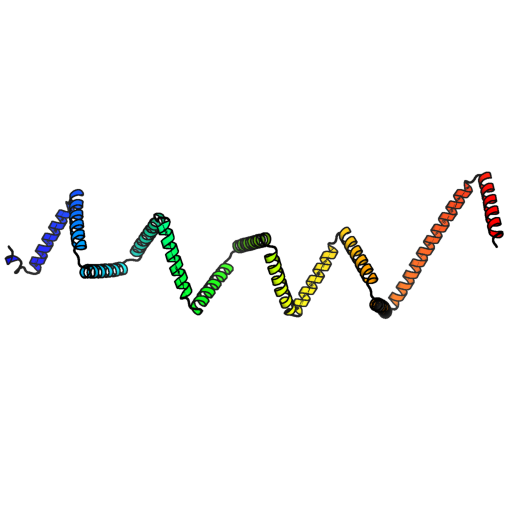 ARG A N 1
ATOM 1361 C CA . ARG A 1 166 ? 15.415 -1.327 -5.462 1.00 93.75 166 ARG A CA 1
ATOM 1362 C C . ARG A 1 166 ? 16.867 -1.166 -5.019 1.00 93.75 166 ARG A C 1
ATOM 1364 O O . ARG A 1 166 ? 17.735 -1.816 -5.591 1.00 93.75 166 ARG A O 1
ATOM 1371 N N . GLU A 1 167 ? 17.139 -0.297 -4.054 1.00 95.50 167 GLU A N 1
ATOM 1372 C CA . GLU A 1 167 ? 18.485 -0.076 -3.519 1.00 95.50 167 GLU A CA 1
ATOM 1373 C C . GLU A 1 167 ? 18.942 -1.230 -2.622 1.00 95.50 167 GLU A C 1
ATOM 1375 O O . GLU A 1 167 ? 20.127 -1.559 -2.605 1.00 95.50 167 GLU A O 1
ATOM 1380 N N . SER A 1 168 ? 18.006 -1.870 -1.915 1.00 94.75 168 SER A N 1
ATOM 1381 C CA . SER A 1 168 ? 18.275 -3.033 -1.067 1.00 94.75 168 SER A CA 1
ATOM 1382 C C . SER A 1 168 ? 18.204 -4.379 -1.801 1.00 94.75 168 SER A C 1
ATOM 1384 O O . SER A 1 168 ? 18.501 -5.401 -1.187 1.00 94.75 168 SER A O 1
ATOM 1386 N N . GLU A 1 169 ? 17.788 -4.402 -3.073 1.00 95.31 169 GLU A N 1
ATOM 1387 C CA . GLU A 1 169 ? 17.667 -5.626 -3.878 1.00 95.31 169 GLU A CA 1
ATOM 1388 C C . GLU A 1 169 ? 19.022 -6.343 -3.977 1.00 95.31 169 GLU A C 1
ATOM 1390 O O . GLU A 1 169 ? 20.043 -5.779 -4.386 1.00 95.31 169 GLU A O 1
ATOM 1395 N N . THR A 1 170 ? 19.021 -7.638 -3.679 1.00 97.38 170 THR A N 1
ATOM 1396 C CA . THR A 1 170 ? 20.146 -8.514 -4.006 1.00 97.38 170 THR A CA 1
ATOM 1397 C C . THR A 1 170 ? 20.258 -8.700 -5.522 1.00 97.38 170 THR A C 1
ATOM 1399 O O . THR A 1 170 ? 19.297 -8.526 -6.275 1.00 97.38 170 THR A O 1
ATOM 1402 N N . PHE A 1 171 ? 21.435 -9.114 -6.004 1.00 96.19 171 PHE A N 1
ATOM 1403 C CA . PHE A 1 171 ? 21.639 -9.396 -7.432 1.00 96.19 171 PHE A CA 1
ATOM 1404 C C . PHE A 1 171 ? 20.618 -10.410 -7.981 1.00 96.19 171 PHE A C 1
ATOM 1406 O O . PHE A 1 171 ? 20.092 -10.233 -9.078 1.00 96.19 171 PHE A O 1
ATOM 1413 N N . THR A 1 172 ? 20.296 -11.444 -7.200 1.00 96.81 172 THR A N 1
ATOM 1414 C CA . THR A 1 172 ? 19.320 -12.475 -7.571 1.00 96.81 172 THR A CA 1
ATOM 1415 C C . THR A 1 172 ? 17.896 -11.937 -7.650 1.00 96.81 172 THR A C 1
ATOM 1417 O O . THR A 1 172 ? 17.186 -12.246 -8.602 1.00 96.81 172 THR A O 1
ATOM 1420 N N . GLU A 1 173 ? 17.475 -11.102 -6.697 1.00 96.88 173 GLU A N 1
ATOM 1421 C CA . GLU A 1 173 ? 16.148 -10.468 -6.728 1.00 96.88 173 GLU A CA 1
ATOM 1422 C C . GLU A 1 173 ? 16.024 -9.510 -7.914 1.00 96.88 173 GLU A C 1
ATOM 1424 O O . GLU A 1 173 ? 15.007 -9.511 -8.611 1.00 96.88 173 GLU A O 1
ATOM 1429 N N . ARG A 1 174 ? 17.091 -8.756 -8.208 1.00 96.50 174 ARG A N 1
ATOM 1430 C CA . ARG A 1 174 ? 17.153 -7.875 -9.375 1.00 96.50 174 ARG A CA 1
ATOM 1431 C C . ARG A 1 174 ? 17.002 -8.647 -10.686 1.00 96.50 174 ARG A C 1
ATOM 1433 O O . ARG A 1 174 ? 16.258 -8.200 -11.562 1.00 96.50 174 ARG A O 1
ATOM 1440 N N . GLU A 1 175 ? 17.692 -9.776 -10.837 1.00 97.31 175 GLU A N 1
ATOM 1441 C CA . GLU A 1 175 ? 17.573 -10.645 -12.016 1.00 97.31 175 GLU A CA 1
ATOM 1442 C C . GLU A 1 175 ? 16.168 -11.250 -12.139 1.00 97.31 175 GLU A C 1
ATOM 1444 O O . GLU A 1 175 ? 15.557 -11.165 -13.206 1.00 97.31 175 GLU A O 1
ATOM 1449 N N . LEU A 1 176 ? 15.594 -11.775 -11.050 1.00 96.81 176 LEU A N 1
ATOM 1450 C CA . LEU A 1 176 ? 14.219 -12.296 -11.036 1.00 96.81 176 LEU A CA 1
ATOM 1451 C C . LEU A 1 176 ? 13.192 -11.227 -11.421 1.00 96.81 176 LEU A C 1
ATOM 1453 O O . LEU A 1 176 ? 12.260 -11.473 -12.183 1.00 96.81 176 LEU A O 1
ATOM 1457 N N . ARG A 1 177 ? 13.376 -10.000 -10.942 1.00 96.69 177 ARG A N 1
ATOM 1458 C CA . ARG A 1 177 ? 12.492 -8.897 -11.299 1.00 96.69 177 ARG A CA 1
ATOM 1459 C C . ARG A 1 177 ? 12.638 -8.492 -12.766 1.00 96.69 177 ARG A C 1
ATOM 1461 O O . ARG A 1 177 ? 11.626 -8.283 -13.425 1.00 96.69 177 ARG A O 1
ATOM 1468 N N . LEU A 1 178 ? 13.864 -8.377 -13.287 1.00 95.94 178 LEU A N 1
ATOM 1469 C CA . LEU A 1 178 ? 14.100 -8.023 -14.694 1.00 95.94 178 LEU A CA 1
ATOM 1470 C C . LEU A 1 178 ? 13.626 -9.115 -15.659 1.00 95.94 178 LEU A C 1
ATOM 1472 O O . LEU A 1 178 ? 13.140 -8.799 -16.742 1.00 95.94 178 LEU A O 1
ATOM 1476 N N . THR A 1 179 ? 13.763 -10.386 -15.287 1.00 96.19 179 THR A N 1
ATOM 1477 C CA . THR A 1 179 ? 13.205 -11.509 -16.054 1.00 96.19 179 THR A CA 1
ATOM 1478 C C . THR A 1 179 ? 11.681 -11.456 -16.048 1.00 96.19 179 THR A C 1
ATOM 1480 O O . THR A 1 179 ? 11.096 -11.421 -17.126 1.00 96.19 179 THR A O 1
ATOM 1483 N N . ALA A 1 180 ? 11.045 -11.274 -14.888 1.00 95.25 180 ALA A N 1
ATOM 1484 C CA . ALA A 1 180 ? 9.596 -11.097 -14.803 1.00 95.25 180 ALA A CA 1
ATOM 1485 C C . ALA A 1 180 ? 9.089 -9.849 -15.562 1.00 95.25 180 ALA A C 1
ATOM 1487 O O . ALA A 1 180 ? 8.015 -9.880 -16.161 1.00 95.25 180 ALA A O 1
ATOM 1488 N N . ASP A 1 181 ? 9.846 -8.744 -15.566 1.00 95.00 181 ASP A N 1
ATOM 1489 C CA . ASP A 1 181 ? 9.536 -7.548 -16.364 1.00 95.00 181 ASP A CA 1
ATOM 1490 C C . ASP A 1 181 ? 9.549 -7.872 -17.872 1.00 95.00 181 ASP A C 1
ATOM 1492 O O . ASP A 1 181 ? 8.623 -7.494 -18.591 1.00 95.00 181 ASP A O 1
ATOM 1496 N N . ARG A 1 182 ? 10.555 -8.619 -18.355 1.00 94.00 182 ARG A N 1
ATOM 1497 C CA . ARG A 1 182 ? 10.638 -9.064 -19.761 1.00 94.00 182 ARG A CA 1
ATOM 1498 C C . ARG A 1 182 ? 9.515 -10.038 -20.123 1.00 94.00 182 ARG A C 1
ATOM 1500 O O . ARG A 1 182 ? 8.905 -9.884 -21.179 1.00 94.00 182 ARG A O 1
ATOM 1507 N N . GLU A 1 183 ? 9.221 -10.994 -19.244 1.00 95.25 183 GLU A N 1
ATOM 1508 C CA . GLU A 1 183 ? 8.147 -11.980 -19.419 1.00 95.25 183 GLU A CA 1
ATOM 1509 C C . GLU A 1 183 ? 6.760 -11.340 -19.469 1.00 95.25 183 GLU A C 1
ATOM 1511 O O . GLU A 1 183 ? 5.890 -11.849 -20.164 1.00 95.25 183 GLU A O 1
ATOM 1516 N N . ARG A 1 184 ? 6.541 -10.209 -18.785 1.00 93.50 184 ARG A N 1
ATOM 1517 C CA . ARG A 1 184 ? 5.305 -9.422 -18.932 1.00 93.50 184 ARG A CA 1
ATOM 1518 C C . ARG A 1 184 ? 5.293 -8.574 -20.200 1.00 93.50 184 ARG A C 1
ATOM 1520 O O . ARG A 1 184 ? 4.244 -8.419 -20.820 1.00 93.50 184 ARG A O 1
ATOM 1527 N N . HIS A 1 185 ? 6.438 -8.011 -20.580 1.00 92.56 185 HIS A N 1
ATOM 1528 C CA . HIS A 1 185 ? 6.527 -7.100 -21.718 1.00 92.56 185 HIS A CA 1
ATOM 1529 C C . HIS A 1 185 ? 6.260 -7.802 -23.055 1.00 92.56 185 HIS A C 1
ATOM 1531 O O . HIS A 1 185 ? 5.552 -7.253 -23.894 1.00 92.56 185 HIS A O 1
ATOM 1537 N N . VAL A 1 186 ? 6.800 -9.007 -23.270 1.00 91.69 186 VAL A N 1
ATOM 1538 C CA . VAL A 1 186 ? 6.647 -9.717 -24.555 1.00 91.69 186 VAL A CA 1
ATOM 1539 C C . VAL A 1 186 ? 5.171 -10.004 -24.886 1.00 91.69 186 VAL A C 1
ATOM 1541 O O . VAL A 1 186 ? 4.715 -9.513 -25.919 1.00 91.69 186 VAL A O 1
ATOM 1544 N N . PRO A 1 187 ? 4.374 -10.653 -24.014 1.00 92.06 187 PRO A N 1
ATOM 1545 C CA . PRO A 1 187 ? 2.948 -10.865 -24.261 1.00 92.06 187 PRO A CA 1
ATOM 1546 C C . PRO A 1 187 ? 2.152 -9.560 -24.337 1.00 92.06 187 PRO A C 1
ATOM 1548 O O . PRO A 1 187 ? 1.181 -9.473 -25.087 1.00 92.06 187 PRO A O 1
ATOM 1551 N N . SER A 1 188 ? 2.551 -8.526 -23.582 1.00 92.31 188 SER A N 1
ATOM 1552 C CA . SER A 1 188 ? 1.915 -7.208 -23.677 1.00 92.31 188 SER A CA 1
ATOM 1553 C C . SER A 1 188 ? 2.081 -6.620 -25.076 1.00 92.31 188 SER A C 1
ATOM 1555 O O . SER A 1 188 ? 1.111 -6.107 -25.614 1.00 92.31 188 SER A O 1
ATOM 1557 N N . CYS A 1 189 ? 3.265 -6.730 -25.685 1.00 89.12 189 CYS A N 1
ATOM 1558 C CA . CYS A 1 189 ? 3.492 -6.274 -27.056 1.00 89.12 189 CYS A CA 1
ATOM 1559 C C . CYS A 1 189 ? 2.819 -7.163 -28.108 1.00 89.12 189 CYS A C 1
ATOM 1561 O O . CYS A 1 189 ? 2.405 -6.668 -29.151 1.00 89.12 189 CYS A O 1
ATOM 1563 N N . GLU A 1 190 ? 2.717 -8.469 -27.863 1.00 91.94 190 GLU A N 1
ATOM 1564 C CA . GLU A 1 190 ? 2.038 -9.404 -28.772 1.00 91.94 190 GLU A CA 1
ATOM 1565 C C . GLU A 1 190 ? 0.513 -9.233 -28.769 1.00 91.94 190 GLU A C 1
ATOM 1567 O O . GLU A 1 190 ? -0.134 -9.484 -29.784 1.00 91.94 190 GLU A O 1
ATOM 1572 N N . SER A 1 191 ? -0.056 -8.787 -27.647 1.00 92.75 191 SER A N 1
ATOM 1573 C CA . SER A 1 191 ? -1.487 -8.492 -27.500 1.00 92.75 191 SER A CA 1
ATOM 1574 C C . SER A 1 191 ? -1.873 -7.056 -27.874 1.00 92.75 191 SER A C 1
ATOM 1576 O O . SER A 1 191 ? -3.061 -6.733 -27.840 1.00 92.75 191 SER A O 1
ATOM 1578 N N . GLU A 1 192 ? -0.910 -6.215 -28.274 1.00 94.31 192 GLU A N 1
ATOM 1579 C CA . GLU A 1 192 ? -1.174 -4.863 -28.779 1.00 94.31 192 GLU A CA 1
ATOM 1580 C C . GLU A 1 192 ? -2.120 -4.911 -29.986 1.00 94.31 192 GLU A C 1
ATOM 1582 O O . GLU A 1 192 ? -1.914 -5.634 -30.967 1.00 94.31 192 GLU A O 1
ATOM 1587 N N . THR A 1 193 ? -3.133 -4.051 -29.963 1.00 95.75 193 THR A N 1
ATOM 1588 C CA . THR A 1 193 ? -3.889 -3.722 -31.170 1.00 95.75 193 THR A CA 1
ATOM 1589 C C . THR A 1 193 ? -2.985 -3.007 -32.179 1.00 95.75 193 THR A C 1
ATOM 1591 O O . THR A 1 193 ? -1.984 -2.377 -31.830 1.00 95.75 193 THR A O 1
ATOM 1594 N N . TYR A 1 194 ? -3.353 -3.044 -33.464 1.00 95.00 194 TYR A N 1
ATOM 1595 C CA . TYR A 1 194 ? -2.594 -2.352 -34.514 1.00 95.00 194 TYR A CA 1
ATOM 1596 C C . TYR A 1 194 ? -2.370 -0.860 -34.201 1.00 95.00 194 TYR A C 1
ATOM 1598 O O . TYR A 1 194 ? -1.280 -0.336 -34.420 1.00 95.00 194 TYR A O 1
ATOM 1606 N N . THR A 1 195 ? -3.382 -0.189 -33.647 1.00 95.94 195 THR A N 1
ATOM 1607 C CA . THR A 1 195 ? -3.316 1.227 -33.266 1.00 95.94 195 THR A CA 1
ATOM 1608 C C . THR A 1 195 ? -2.350 1.483 -32.114 1.00 95.94 195 THR A C 1
ATOM 1610 O O . THR A 1 195 ? -1.585 2.441 -32.171 1.00 95.94 195 THR A O 1
ATOM 1613 N N . GLU A 1 196 ? -2.341 0.626 -31.091 1.00 96.19 196 GLU A N 1
ATOM 1614 C CA . GLU A 1 196 ? -1.404 0.740 -29.963 1.00 96.19 196 GLU A CA 1
ATOM 1615 C C . GLU A 1 196 ? 0.035 0.504 -30.421 1.00 96.19 196 GLU A C 1
ATOM 1617 O O . GLU A 1 196 ? 0.936 1.265 -30.061 1.00 96.19 196 GLU A O 1
ATOM 1622 N N . ARG A 1 197 ? 0.241 -0.491 -31.292 1.00 95.12 197 ARG A N 1
ATOM 1623 C CA . ARG A 1 197 ? 1.550 -0.783 -31.877 1.00 95.12 197 ARG A CA 1
ATOM 1624 C C . ARG A 1 197 ? 2.080 0.382 -32.706 1.00 95.12 197 ARG A C 1
ATOM 1626 O O . ARG A 1 197 ? 3.259 0.718 -32.588 1.00 95.12 197 ARG A O 1
ATOM 1633 N N . GLU A 1 198 ? 1.242 1.002 -33.536 1.00 96.25 198 GLU A N 1
ATOM 1634 C CA . GLU A 1 198 ? 1.674 2.152 -34.337 1.00 96.25 198 GLU A CA 1
ATOM 1635 C C . GLU A 1 198 ? 1.994 3.362 -33.455 1.00 96.25 198 GLU A C 1
ATOM 1637 O O . GLU A 1 198 ? 3.028 3.988 -33.664 1.00 96.25 198 GLU A O 1
ATOM 1642 N N . LEU A 1 199 ? 1.193 3.631 -32.417 1.00 96.06 199 LEU A N 1
ATOM 1643 C CA . LEU A 1 199 ? 1.473 4.693 -31.444 1.00 96.06 199 LEU A CA 1
ATOM 1644 C C . LEU A 1 199 ? 2.793 4.467 -30.694 1.00 96.06 199 LEU A C 1
ATOM 1646 O O . LEU A 1 199 ? 3.574 5.403 -30.506 1.00 96.06 199 LEU A O 1
ATOM 1650 N N . ARG A 1 200 ? 3.080 3.227 -30.282 1.00 95.19 200 ARG A N 1
ATOM 1651 C CA . ARG A 1 200 ? 4.351 2.895 -29.630 1.00 95.19 200 ARG A CA 1
ATOM 1652 C C . ARG A 1 200 ? 5.530 3.113 -30.576 1.00 95.19 200 ARG A C 1
ATOM 1654 O O . ARG A 1 200 ? 6.499 3.764 -30.195 1.00 95.19 200 ARG A O 1
ATOM 1661 N N . LEU A 1 201 ? 5.443 2.618 -31.813 1.00 94.75 201 LEU A N 1
ATOM 1662 C CA . LEU A 1 201 ? 6.506 2.787 -32.807 1.00 94.75 201 LEU A CA 1
ATOM 1663 C C . LEU A 1 201 ? 6.678 4.250 -33.237 1.00 94.75 201 LEU A C 1
ATOM 1665 O O . LEU A 1 201 ? 7.804 4.678 -33.483 1.00 94.75 201 LEU A O 1
ATOM 1669 N N . SER A 1 202 ? 5.601 5.035 -33.330 1.00 96.06 202 SER A N 1
ATOM 1670 C CA . SER A 1 202 ? 5.696 6.470 -33.614 1.00 96.06 202 SER A CA 1
ATOM 1671 C C . SER A 1 202 ? 6.373 7.217 -32.468 1.00 96.06 202 SER A C 1
ATOM 1673 O O . SER A 1 202 ? 7.281 8.001 -32.729 1.00 96.06 202 SER A O 1
ATOM 1675 N N . ALA A 1 203 ? 6.022 6.910 -31.216 1.00 95.25 203 ALA A N 1
ATOM 1676 C CA . ALA A 1 203 ? 6.683 7.481 -30.045 1.00 95.25 203 ALA A CA 1
ATOM 1677 C C . ALA A 1 203 ? 8.167 7.074 -29.962 1.00 95.25 203 ALA A C 1
ATOM 1679 O O . ALA A 1 203 ? 9.016 7.897 -29.629 1.00 95.25 203 ALA A O 1
ATOM 1680 N N . ASP A 1 204 ? 8.512 5.829 -30.307 1.00 94.88 204 ASP A N 1
ATOM 1681 C CA . ASP A 1 204 ? 9.908 5.376 -30.390 1.00 94.88 204 ASP A CA 1
ATOM 1682 C C . ASP A 1 204 ? 10.705 6.165 -31.436 1.00 94.88 204 ASP A C 1
ATOM 1684 O O . ASP A 1 204 ? 11.823 6.611 -31.161 1.00 94.88 204 ASP A O 1
ATOM 1688 N N . ARG A 1 205 ? 10.126 6.377 -32.625 1.00 95.50 205 ARG A N 1
ATOM 1689 C CA . ARG A 1 205 ? 10.742 7.187 -33.687 1.00 95.50 205 ARG A CA 1
ATOM 1690 C C . ARG A 1 205 ? 10.927 8.634 -33.236 1.00 95.50 205 ARG A C 1
ATOM 1692 O O . ARG A 1 205 ? 12.018 9.164 -33.416 1.00 95.50 205 ARG A O 1
ATOM 1699 N N . GLU A 1 206 ? 9.916 9.234 -32.612 1.00 96.56 206 GLU A N 1
ATOM 1700 C CA . GLU A 1 206 ? 9.966 10.608 -32.097 1.00 96.56 206 GLU A CA 1
ATOM 1701 C C . GLU A 1 206 ? 11.027 10.772 -30.999 1.00 96.56 206 GLU A C 1
ATOM 1703 O O . GLU A 1 206 ? 11.828 11.706 -31.024 1.00 96.56 206 GLU A O 1
ATOM 1708 N N . ARG A 1 207 ? 11.125 9.819 -30.064 1.00 94.25 207 ARG A N 1
ATOM 1709 C CA . ARG A 1 207 ? 12.203 9.816 -29.063 1.00 94.25 207 ARG A CA 1
ATOM 1710 C C . ARG A 1 207 ? 13.577 9.737 -29.712 1.00 94.25 207 ARG A C 1
ATOM 1712 O O . ARG A 1 207 ? 14.499 10.427 -29.281 1.00 94.25 207 ARG A O 1
ATOM 1719 N N . HIS A 1 208 ? 13.724 8.918 -30.752 1.00 92.69 208 HIS A N 1
ATOM 1720 C CA . HIS A 1 208 ? 14.985 8.818 -31.474 1.00 92.69 208 HIS A CA 1
ATOM 1721 C C . HIS A 1 208 ? 15.319 10.123 -32.215 1.00 92.69 208 HIS A C 1
ATOM 1723 O O . HIS A 1 208 ? 16.483 10.536 -32.216 1.00 92.69 208 HIS A O 1
ATOM 1729 N N . THR A 1 209 ? 14.349 10.779 -32.855 1.00 94.19 209 THR A N 1
ATOM 1730 C CA . THR A 1 209 ? 14.591 12.057 -33.541 1.00 94.19 209 THR A CA 1
ATOM 1731 C C . THR A 1 209 ? 14.964 13.147 -32.549 1.00 94.19 209 THR A C 1
ATOM 1733 O O . THR A 1 209 ? 16.001 13.775 -32.732 1.00 94.19 209 THR A O 1
ATOM 1736 N N . LEU A 1 210 ? 14.222 13.282 -31.446 1.00 94.81 210 LEU A N 1
ATOM 1737 C CA . LEU A 1 210 ? 14.531 14.244 -30.386 1.00 94.81 210 LEU A CA 1
ATOM 1738 C C . LEU A 1 210 ? 15.915 13.998 -29.782 1.00 94.81 210 LEU A C 1
ATOM 1740 O O . LEU A 1 210 ? 16.690 14.936 -29.620 1.00 94.81 210 LEU A O 1
ATOM 1744 N N . SER A 1 211 ? 16.269 12.734 -29.520 1.00 93.00 211 SER A N 1
ATOM 1745 C CA . SER A 1 211 ? 17.605 12.385 -29.034 1.00 93.00 211 SER A CA 1
ATOM 1746 C C . SER A 1 211 ? 18.692 12.834 -30.011 1.00 93.00 211 SER A C 1
ATOM 1748 O O . SER A 1 211 ? 19.684 13.399 -29.563 1.00 93.00 211 SER A O 1
ATOM 1750 N N . ARG A 1 212 ? 18.499 12.632 -31.325 1.00 91.19 212 ARG A N 1
ATOM 1751 C CA . ARG A 1 212 ? 19.449 13.070 -32.366 1.00 91.19 212 ARG A CA 1
ATOM 1752 C C . ARG A 1 212 ? 19.540 14.587 -32.485 1.00 91.19 212 ARG A C 1
ATOM 1754 O O . ARG A 1 212 ? 20.619 15.106 -32.741 1.00 91.19 212 ARG A O 1
ATOM 1761 N N . GLU A 1 213 ? 18.425 15.289 -32.336 1.00 93.00 213 GLU A N 1
ATOM 1762 C CA . GLU A 1 213 ? 18.374 16.754 -32.382 1.00 93.00 213 GLU A CA 1
ATOM 1763 C C . GLU A 1 213 ? 19.029 17.388 -31.151 1.00 93.00 213 GLU A C 1
ATOM 1765 O O . GLU A 1 213 ? 19.628 18.455 -31.259 1.00 93.00 213 GLU A O 1
ATOM 1770 N N . SER A 1 214 ? 18.968 16.711 -30.001 1.00 93.06 214 SER A N 1
ATOM 1771 C CA . SER A 1 214 ? 19.637 17.132 -28.767 1.00 93.06 214 SER A CA 1
ATOM 1772 C C . SER A 1 214 ? 21.123 16.759 -28.685 1.00 93.06 214 SER A C 1
ATOM 1774 O O . SER A 1 214 ? 21.778 17.163 -27.726 1.00 93.06 214 SER A O 1
ATOM 1776 N N . GLU A 1 215 ? 21.660 15.999 -29.651 1.00 93.75 215 GLU A N 1
ATOM 1777 C CA . GLU A 1 215 ? 23.078 15.615 -29.666 1.00 93.75 215 GLU A CA 1
ATOM 1778 C C . GLU A 1 215 ? 23.965 16.867 -29.691 1.00 93.75 215 GLU A C 1
ATOM 1780 O O . GLU A 1 215 ? 23.858 17.734 -30.565 1.00 93.75 215 GLU A O 1
ATOM 1785 N N . THR A 1 216 ? 24.923 16.930 -28.770 1.00 95.31 216 THR A N 1
ATOM 1786 C CA . THR A 1 216 ? 26.039 17.866 -28.894 1.00 95.31 216 THR A CA 1
ATOM 1787 C C . THR A 1 216 ? 26.897 17.500 -30.109 1.00 95.31 216 THR A C 1
ATOM 1789 O O . THR A 1 216 ? 26.923 16.354 -30.564 1.00 95.31 216 THR A O 1
ATOM 1792 N N . TYR A 1 217 ? 27.663 18.461 -30.637 1.00 94.31 217 TYR A N 1
ATOM 1793 C CA . TYR A 1 217 ? 28.556 18.213 -31.778 1.00 94.31 217 TYR A CA 1
ATOM 1794 C C . TYR A 1 217 ? 29.488 17.008 -31.548 1.00 94.31 217 TYR A C 1
ATOM 1796 O O . TYR A 1 217 ? 29.681 16.188 -32.444 1.00 94.31 217 TYR A O 1
ATOM 1804 N N . THR A 1 218 ? 30.029 16.875 -30.335 1.00 95.06 218 THR A N 1
ATOM 1805 C CA . THR A 1 218 ? 30.917 15.771 -29.952 1.00 95.06 218 THR A CA 1
ATOM 1806 C C . THR A 1 218 ? 30.206 14.422 -29.934 1.00 95.06 218 THR A C 1
ATOM 1808 O O . THR A 1 218 ? 30.755 13.447 -30.436 1.00 95.06 218 THR A O 1
ATOM 1811 N N . GLU A 1 219 ? 28.982 14.354 -29.406 1.00 94.88 219 GLU A N 1
ATOM 1812 C CA . GLU A 1 219 ? 28.185 13.119 -29.388 1.00 94.88 219 GLU A CA 1
ATOM 1813 C C . GLU A 1 219 ? 27.791 12.692 -30.801 1.00 94.88 219 GLU A C 1
ATOM 1815 O O . GLU A 1 219 ? 27.900 11.516 -31.151 1.00 94.88 219 GLU A O 1
ATOM 1820 N N . ARG A 1 220 ? 27.412 13.659 -31.645 1.00 94.75 220 ARG A N 1
ATOM 1821 C CA . ARG A 1 220 ? 27.085 13.415 -33.050 1.00 94.75 220 ARG A CA 1
ATOM 1822 C C . ARG A 1 220 ? 28.278 12.872 -33.828 1.00 94.75 220 ARG A C 1
ATOM 1824 O O . ARG A 1 220 ? 28.117 11.913 -34.583 1.00 94.75 220 ARG A O 1
ATOM 1831 N N . GLU A 1 221 ? 29.459 13.465 -33.659 1.00 95.50 221 GLU A N 1
ATOM 1832 C CA . GLU A 1 221 ? 30.682 12.961 -34.292 1.00 95.50 221 GLU A CA 1
ATOM 1833 C C . GLU A 1 221 ? 31.010 11.548 -33.806 1.00 95.50 221 GLU A C 1
ATOM 1835 O O . GLU A 1 221 ? 31.195 10.671 -34.642 1.00 95.50 221 GLU A O 1
ATOM 1840 N N . LEU A 1 222 ? 30.967 11.284 -32.494 1.00 95.06 222 LEU A N 1
ATOM 1841 C CA . LEU A 1 222 ? 31.204 9.944 -31.941 1.00 95.06 222 LEU A CA 1
ATOM 1842 C C . LEU A 1 222 ? 30.218 8.896 -32.473 1.00 95.06 222 LEU A C 1
ATOM 1844 O O . LEU A 1 222 ? 30.611 7.776 -32.805 1.00 95.06 222 LEU A O 1
ATOM 1848 N N . ARG A 1 223 ? 28.932 9.245 -32.588 1.00 94.38 223 ARG A N 1
ATOM 1849 C CA . ARG A 1 223 ? 27.930 8.349 -33.173 1.00 94.38 223 ARG A CA 1
ATOM 1850 C C . ARG A 1 223 ? 28.231 8.081 -34.643 1.00 94.38 223 ARG A C 1
ATOM 1852 O O . ARG A 1 223 ? 28.201 6.928 -35.056 1.00 94.38 223 ARG A O 1
ATOM 1859 N N . LEU A 1 224 ? 28.530 9.116 -35.431 1.00 94.12 224 LEU A N 1
ATOM 1860 C CA . LEU A 1 224 ? 28.841 8.962 -36.855 1.00 94.12 224 LEU A CA 1
ATOM 1861 C C . LEU A 1 224 ? 30.142 8.186 -37.083 1.00 94.12 224 LEU A C 1
ATOM 1863 O O . LEU A 1 224 ? 30.216 7.408 -38.033 1.00 94.12 224 LEU A O 1
ATOM 1867 N N . THR A 1 225 ? 31.160 8.362 -36.239 1.00 95.44 225 THR A N 1
ATOM 1868 C CA . THR A 1 225 ? 32.383 7.554 -36.302 1.00 95.44 225 THR A CA 1
ATOM 1869 C C . THR A 1 225 ? 32.089 6.104 -35.946 1.00 95.44 225 THR A C 1
ATOM 1871 O O . THR A 1 225 ? 32.460 5.226 -36.717 1.00 95.44 225 THR A O 1
ATOM 1874 N N . ALA A 1 226 ? 31.327 5.845 -34.880 1.00 94.38 226 ALA A N 1
ATOM 1875 C CA . ALA A 1 226 ? 30.906 4.493 -34.522 1.00 94.38 226 ALA A CA 1
ATOM 1876 C C . ALA A 1 226 ? 30.037 3.841 -35.616 1.00 94.38 226 ALA A C 1
ATOM 1878 O O . ALA A 1 226 ? 30.198 2.659 -35.908 1.00 94.38 226 ALA A O 1
ATOM 1879 N N . ASP A 1 227 ? 29.142 4.596 -36.263 1.00 93.75 227 ASP A N 1
ATOM 1880 C CA . ASP A 1 227 ? 28.353 4.130 -37.411 1.00 93.75 227 ASP A CA 1
ATOM 1881 C C . ASP A 1 227 ? 29.264 3.731 -38.584 1.00 93.75 227 ASP A C 1
ATOM 1883 O O . ASP A 1 227 ? 29.092 2.659 -39.169 1.00 93.75 227 ASP A O 1
ATOM 1887 N N . ARG A 1 228 ? 30.264 4.564 -38.910 1.00 94.50 228 ARG A N 1
ATOM 1888 C CA . ARG A 1 228 ? 31.256 4.274 -39.961 1.00 94.50 228 ARG A CA 1
ATOM 1889 C C . ARG A 1 228 ? 32.080 3.033 -39.623 1.00 94.50 228 ARG A C 1
ATOM 1891 O O . ARG A 1 228 ? 32.240 2.177 -40.486 1.00 94.50 228 ARG A O 1
ATOM 1898 N N . GLU A 1 229 ? 32.565 2.918 -38.391 1.00 95.31 229 GLU A N 1
ATOM 1899 C CA . GLU A 1 229 ? 33.335 1.765 -37.913 1.00 95.31 229 GLU A CA 1
ATOM 1900 C C . GLU A 1 229 ? 32.510 0.481 -37.964 1.00 95.31 229 GLU A C 1
ATOM 1902 O O . GLU A 1 229 ? 32.960 -0.505 -38.542 1.00 95.31 229 GLU A O 1
ATOM 1907 N N . ARG A 1 230 ? 31.268 0.495 -37.460 1.00 93.00 230 ARG A N 1
ATOM 1908 C CA . ARG A 1 230 ? 30.354 -0.654 -37.560 1.00 93.00 230 ARG A CA 1
ATOM 1909 C C . ARG A 1 230 ? 30.143 -1.088 -39.000 1.00 93.00 230 ARG A C 1
ATOM 1911 O O . ARG A 1 230 ? 30.131 -2.279 -39.288 1.00 93.00 230 ARG A O 1
ATOM 1918 N N . HIS A 1 231 ? 29.978 -0.133 -39.905 1.00 92.06 231 HIS A N 1
ATOM 1919 C CA . HIS A 1 231 ? 29.774 -0.432 -41.311 1.00 92.06 231 HIS A CA 1
ATOM 1920 C C . HIS A 1 231 ? 31.041 -0.987 -41.985 1.00 92.06 231 HIS A C 1
ATOM 1922 O O . HIS A 1 231 ? 30.939 -1.887 -42.814 1.00 92.06 231 HIS A O 1
ATOM 1928 N N . ILE A 1 232 ? 32.232 -0.510 -41.612 1.00 93.31 232 ILE A N 1
ATOM 1929 C CA . ILE A 1 232 ? 33.507 -1.093 -42.061 1.00 93.31 232 ILE A CA 1
ATOM 1930 C C . ILE A 1 232 ? 33.647 -2.525 -41.539 1.00 93.31 232 ILE A C 1
ATOM 1932 O O . ILE A 1 232 ? 33.847 -3.433 -42.338 1.00 93.31 232 ILE A O 1
ATOM 1936 N N . LEU A 1 233 ? 33.445 -2.751 -40.240 1.00 93.38 233 LEU A N 1
ATOM 1937 C CA . LEU A 1 233 ? 33.524 -4.084 -39.635 1.00 93.38 233 LEU A CA 1
ATOM 1938 C C . LEU A 1 233 ? 32.494 -5.051 -40.230 1.00 93.38 233 LEU A C 1
ATOM 1940 O O . LEU A 1 233 ? 32.795 -6.220 -40.468 1.00 93.38 233 LEU A O 1
ATOM 1944 N N . SER A 1 234 ? 31.282 -4.568 -40.517 1.00 91.19 234 SER A N 1
ATOM 1945 C CA . SER A 1 234 ? 30.265 -5.355 -41.215 1.00 91.19 234 SER A CA 1
ATOM 1946 C C . SER A 1 234 ? 30.747 -5.761 -42.605 1.00 91.19 234 SER A C 1
ATOM 1948 O O . SER A 1 234 ? 30.587 -6.915 -42.970 1.00 91.19 234 SER A O 1
ATOM 1950 N N . ARG A 1 235 ? 31.375 -4.849 -43.358 1.00 88.94 235 ARG A N 1
ATOM 1951 C CA . ARG A 1 235 ? 31.923 -5.142 -44.692 1.00 88.94 235 ARG A CA 1
ATOM 1952 C C . ARG A 1 235 ? 33.107 -6.099 -44.650 1.00 88.94 235 ARG A C 1
ATOM 1954 O O . ARG A 1 235 ? 33.239 -6.942 -45.525 1.00 88.94 235 ARG A O 1
ATOM 1961 N N . GLU A 1 236 ? 33.972 -5.974 -43.651 1.00 91.81 236 GLU A N 1
ATOM 1962 C CA . GLU A 1 236 ? 35.129 -6.858 -43.472 1.00 91.81 236 GLU A CA 1
ATOM 1963 C C . GLU A 1 236 ? 34.724 -8.273 -43.035 1.00 91.81 236 GLU A C 1
ATOM 1965 O O . GLU A 1 236 ? 35.436 -9.232 -43.326 1.00 91.81 236 GLU A O 1
ATOM 1970 N N . SER A 1 237 ? 33.573 -8.411 -42.369 1.00 91.75 237 SER A N 1
ATOM 1971 C CA . SER A 1 237 ? 32.996 -9.699 -41.959 1.00 91.75 237 SER A CA 1
ATOM 1972 C C . SER A 1 237 ? 31.991 -10.285 -42.960 1.00 91.75 237 SER A C 1
ATOM 1974 O O . SER A 1 237 ? 31.454 -11.367 -42.711 1.00 91.75 237 SER A O 1
ATOM 1976 N N . GLU A 1 238 ? 31.757 -9.623 -44.100 1.00 92.06 238 GLU A N 1
ATOM 1977 C CA . GLU A 1 238 ? 30.920 -10.155 -45.179 1.00 92.06 238 GLU A CA 1
ATOM 1978 C C . GLU A 1 238 ? 31.518 -11.460 -45.726 1.00 92.06 238 GLU A C 1
ATOM 1980 O O . GLU A 1 238 ? 32.683 -11.550 -46.116 1.00 92.06 238 GLU A O 1
ATOM 1985 N N . THR A 1 239 ? 30.678 -12.487 -45.819 1.00 93.12 239 THR A N 1
ATOM 1986 C CA . THR A 1 239 ? 30.972 -13.654 -46.657 1.00 93.12 239 THR A CA 1
ATOM 1987 C C . THR A 1 239 ? 30.894 -13.272 -48.138 1.00 93.12 239 THR A C 1
ATOM 1989 O O . THR A 1 239 ? 30.204 -12.326 -48.515 1.00 93.12 239 THR A O 1
ATOM 1992 N N . PHE A 1 240 ? 31.560 -14.034 -49.012 1.00 91.75 240 PHE A N 1
ATOM 1993 C CA . PHE A 1 240 ? 31.565 -13.771 -50.459 1.00 91.75 240 PHE A CA 1
ATOM 1994 C C . PHE A 1 240 ? 30.152 -13.633 -51.059 1.00 91.75 240 PHE A C 1
ATOM 1996 O O . PHE A 1 240 ? 29.911 -12.758 -51.885 1.00 91.75 240 PHE A O 1
ATOM 2003 N N . THR A 1 241 ? 29.198 -14.454 -50.609 1.00 91.50 241 THR A N 1
ATOM 2004 C CA . THR A 1 241 ? 27.799 -14.382 -51.056 1.00 91.50 241 THR A CA 1
ATOM 2005 C C . THR A 1 241 ? 27.114 -13.099 -50.591 1.00 91.50 241 THR A C 1
ATOM 2007 O O . THR A 1 241 ? 26.465 -12.437 -51.390 1.00 91.50 241 THR A O 1
ATOM 2010 N N . GLN A 1 242 ? 27.318 -12.690 -49.334 1.00 92.06 242 GLN A N 1
ATOM 2011 C CA . GLN A 1 242 ? 26.765 -11.437 -48.802 1.00 92.06 242 GLN A CA 1
ATOM 2012 C C . GLN A 1 242 ? 27.339 -10.205 -49.514 1.00 92.06 242 GLN A C 1
ATOM 2014 O O . GLN A 1 242 ? 26.611 -9.246 -49.765 1.00 92.06 242 GLN A O 1
ATOM 2019 N N . TYR A 1 243 ? 28.625 -10.241 -49.872 1.00 91.56 243 TYR A N 1
ATOM 2020 C CA . TYR A 1 243 ? 29.271 -9.185 -50.648 1.00 91.56 243 TYR A CA 1
ATOM 2021 C C . TYR A 1 243 ? 28.646 -9.032 -52.043 1.00 91.56 243 TYR A C 1
ATOM 2023 O O . TYR A 1 243 ? 28.319 -7.915 -52.456 1.00 91.56 243 TYR A O 1
ATOM 2031 N N . GLU A 1 244 ? 28.459 -10.143 -52.763 1.00 93.69 244 GLU A N 1
ATOM 2032 C CA . GLU A 1 244 ? 27.832 -10.140 -54.091 1.00 93.69 244 GLU A CA 1
ATOM 2033 C C . GLU A 1 244 ? 26.363 -9.701 -54.020 1.00 93.69 244 GLU A C 1
ATOM 2035 O O . GLU A 1 244 ? 25.926 -8.861 -54.812 1.00 93.69 244 GLU A O 1
ATOM 2040 N N . ASP A 1 245 ? 25.612 -10.172 -53.025 1.00 93.62 245 ASP A N 1
ATOM 2041 C CA . ASP A 1 245 ? 24.232 -9.742 -52.783 1.00 93.62 245 ASP A CA 1
ATOM 2042 C C . ASP A 1 245 ? 24.155 -8.237 -52.485 1.00 93.62 245 ASP A C 1
ATOM 2044 O O . ASP A 1 245 ? 23.302 -7.526 -53.017 1.00 93.62 245 ASP A O 1
ATOM 2048 N N . ARG A 1 246 ? 25.077 -7.691 -51.685 1.00 92.44 246 ARG A N 1
ATOM 2049 C CA . ARG A 1 246 ? 25.135 -6.245 -51.436 1.00 92.44 246 ARG A CA 1
ATOM 2050 C C . ARG A 1 246 ? 25.452 -5.472 -52.713 1.00 92.44 246 ARG A C 1
ATOM 2052 O O . ARG A 1 246 ? 24.775 -4.495 -53.007 1.00 92.44 246 ARG A O 1
ATOM 2059 N N . LEU A 1 247 ? 26.448 -5.897 -53.492 1.00 92.06 247 LEU A N 1
ATOM 2060 C CA . LEU A 1 247 ? 26.843 -5.196 -54.717 1.00 92.06 247 LEU A CA 1
ATOM 2061 C C . LEU A 1 247 ? 25.736 -5.229 -55.780 1.00 92.06 247 LEU A C 1
ATOM 2063 O O . LEU A 1 247 ? 25.520 -4.247 -56.496 1.00 92.06 247 LEU A O 1
ATOM 2067 N N . THR A 1 248 ? 25.030 -6.352 -55.897 1.00 93.00 248 THR A N 1
ATOM 2068 C CA . THR A 1 248 ? 23.864 -6.470 -56.777 1.00 93.00 248 THR A CA 1
ATOM 2069 C C . THR A 1 248 ? 22.721 -5.580 -56.298 1.00 93.00 248 THR A C 1
ATOM 2071 O O . THR A 1 248 ? 22.181 -4.830 -57.111 1.00 93.00 248 THR A O 1
ATOM 2074 N N . ASN A 1 249 ? 22.423 -5.559 -54.997 1.00 92.88 249 ASN A N 1
ATOM 2075 C CA . ASN A 1 249 ? 21.438 -4.647 -54.413 1.00 92.88 249 ASN A CA 1
ATOM 2076 C C . ASN A 1 249 ? 21.809 -3.172 -54.619 1.00 92.88 249 ASN A C 1
ATOM 2078 O O . ASN A 1 249 ? 20.956 -2.393 -55.038 1.00 92.88 249 ASN A O 1
ATOM 2082 N N . ASP A 1 250 ? 23.074 -2.790 -54.429 1.00 92.00 250 ASP A N 1
ATOM 2083 C CA . ASP A 1 250 ? 23.568 -1.429 -54.676 1.00 92.00 250 ASP A CA 1
ATOM 2084 C C . ASP A 1 250 ? 23.352 -1.028 -56.148 1.00 92.00 250 ASP A C 1
ATOM 2086 O O . ASP A 1 250 ? 22.876 0.071 -56.448 1.00 92.00 250 ASP A O 1
ATOM 2090 N N . ARG A 1 251 ? 23.641 -1.936 -57.093 1.00 92.69 251 ARG A N 1
ATOM 2091 C CA . ARG A 1 251 ? 23.389 -1.717 -58.530 1.00 92.69 251 ARG A CA 1
ATOM 2092 C C . ARG A 1 251 ? 21.901 -1.567 -58.833 1.00 92.69 251 ARG A C 1
ATOM 2094 O O . ARG A 1 251 ? 21.527 -0.666 -59.582 1.00 92.69 251 ARG A O 1
ATOM 2101 N N . VAL A 1 252 ? 21.061 -2.435 -58.273 1.00 93.25 252 VAL A N 1
ATOM 2102 C CA . VAL A 1 252 ? 19.602 -2.379 -58.445 1.00 93.25 252 VAL A CA 1
ATOM 2103 C C . VAL A 1 252 ? 19.056 -1.070 -57.883 1.00 93.25 252 VAL A C 1
ATOM 2105 O O . VAL A 1 252 ? 18.337 -0.367 -58.586 1.00 93.25 252 VAL A O 1
ATOM 2108 N N . HIS A 1 253 ? 19.461 -0.684 -56.675 1.00 89.50 253 HIS A N 1
ATOM 2109 C CA . HIS A 1 253 ? 19.042 0.558 -56.038 1.00 89.50 253 HIS A CA 1
ATOM 2110 C C . HIS A 1 253 ? 19.463 1.791 -56.849 1.00 89.50 253 HIS A C 1
ATOM 2112 O O . HIS A 1 253 ? 18.645 2.673 -57.105 1.00 89.50 253 HIS A O 1
ATOM 2118 N N . HIS A 1 254 ? 20.703 1.833 -57.347 1.00 86.50 254 HIS A N 1
ATOM 2119 C CA . HIS A 1 254 ? 21.148 2.909 -58.237 1.00 86.50 254 HIS A CA 1
ATOM 2120 C C . HIS A 1 254 ? 20.359 2.973 -59.547 1.00 86.50 254 HIS A C 1
ATOM 2122 O O . HIS A 1 254 ? 20.084 4.069 -60.038 1.00 86.50 254 HIS A O 1
ATOM 2128 N N . ASN A 1 255 ? 19.988 1.825 -60.115 1.00 85.88 255 ASN A N 1
ATOM 2129 C CA . ASN A 1 255 ? 19.149 1.783 -61.309 1.00 85.88 255 ASN A CA 1
ATOM 2130 C C . ASN A 1 255 ? 17.724 2.269 -61.019 1.00 85.88 255 ASN A C 1
ATOM 2132 O O . ASN A 1 255 ? 17.174 3.008 -61.830 1.00 85.88 255 ASN A O 1
ATOM 2136 N N . ILE A 1 256 ? 17.156 1.917 -59.862 1.00 86.81 256 ILE A N 1
ATOM 2137 C CA . ILE A 1 256 ? 15.835 2.389 -59.430 1.00 86.81 256 ILE A CA 1
ATOM 2138 C C . ILE A 1 256 ? 15.846 3.906 -59.243 1.00 86.81 256 ILE A C 1
ATOM 2140 O O . ILE A 1 256 ? 15.007 4.582 -59.832 1.00 86.81 256 ILE A O 1
ATOM 2144 N N . ILE A 1 257 ? 16.824 4.456 -58.515 1.00 83.12 257 ILE A N 1
ATOM 2145 C CA . ILE A 1 257 ? 16.964 5.914 -58.353 1.00 83.12 257 ILE A CA 1
ATOM 2146 C C . ILE A 1 257 ? 17.040 6.591 -59.722 1.00 83.12 257 ILE A C 1
ATOM 2148 O O . ILE A 1 257 ? 16.308 7.536 -59.985 1.00 83.12 257 ILE A O 1
ATOM 2152 N N . ARG A 1 258 ? 17.864 6.065 -60.634 1.00 78.38 258 ARG A N 1
ATOM 2153 C CA . ARG A 1 258 ? 17.987 6.615 -61.990 1.00 78.38 258 ARG A CA 1
ATOM 2154 C C . ARG A 1 258 ? 16.681 6.540 -62.787 1.00 78.38 258 ARG A C 1
ATOM 2156 O O . ARG A 1 258 ? 16.457 7.390 -63.635 1.00 78.38 258 ARG A O 1
ATOM 2163 N N . SER A 1 259 ? 15.851 5.523 -62.558 1.00 79.50 259 SER A N 1
ATOM 2164 C CA . SER A 1 259 ? 14.550 5.390 -63.228 1.00 79.50 259 SER A CA 1
ATOM 2165 C C . SER A 1 259 ? 13.467 6.314 -62.665 1.00 79.50 259 SER A C 1
ATOM 2167 O O . SER A 1 259 ? 12.483 6.561 -63.354 1.00 79.50 259 SER A O 1
ATOM 2169 N N . LEU A 1 260 ? 13.649 6.800 -61.433 1.00 81.06 260 LEU A N 1
ATOM 2170 C CA . LEU A 1 260 ? 12.747 7.735 -60.758 1.00 81.06 260 LEU A CA 1
ATOM 2171 C C . LEU A 1 260 ? 13.174 9.202 -60.923 1.00 81.06 260 LEU A C 1
ATOM 2173 O O . LEU A 1 260 ? 12.360 10.080 -60.668 1.00 81.06 260 LEU A O 1
ATOM 2177 N N . ASP A 1 261 ? 14.420 9.465 -61.336 1.00 76.06 261 ASP A N 1
ATOM 2178 C CA . ASP A 1 261 ? 14.904 10.816 -61.641 1.00 76.06 261 ASP A CA 1
ATOM 2179 C C . ASP A 1 261 ? 14.110 11.413 -62.818 1.00 76.06 261 ASP A C 1
ATOM 2181 O O . ASP A 1 261 ? 14.181 10.921 -63.951 1.00 76.06 261 ASP A O 1
ATOM 2185 N N . ASP A 1 262 ? 13.421 12.527 -62.573 1.00 79.44 262 ASP A N 1
ATOM 2186 C CA . ASP A 1 262 ? 12.805 13.321 -63.633 1.00 79.44 262 ASP A CA 1
ATOM 2187 C C . ASP A 1 262 ? 13.881 13.897 -64.573 1.00 79.44 262 ASP A C 1
ATOM 2189 O O . ASP A 1 262 ? 14.995 14.251 -64.167 1.00 79.44 262 ASP A O 1
ATOM 2193 N N . GLU A 1 263 ? 13.549 14.058 -65.860 1.00 77.06 263 GLU A N 1
ATOM 2194 C CA . GLU A 1 263 ? 14.503 14.511 -66.889 1.00 77.06 263 GLU A CA 1
ATOM 2195 C C . GLU A 1 263 ? 15.147 15.872 -66.543 1.00 77.06 263 GLU A C 1
ATOM 2197 O O . GLU A 1 263 ? 16.278 16.167 -66.946 1.00 77.06 263 GLU A O 1
ATOM 2202 N N . HIS A 1 264 ? 14.438 16.697 -65.767 1.00 76.62 264 HIS A N 1
ATOM 2203 C CA . HIS A 1 264 ? 14.924 17.976 -65.261 1.00 76.62 264 HIS A CA 1
ATOM 2204 C C . HIS A 1 264 ? 15.986 17.812 -64.163 1.00 76.62 264 HIS A C 1
ATOM 2206 O O . HIS A 1 264 ? 17.044 18.438 -64.246 1.00 76.62 264 HIS A O 1
ATOM 2212 N N . GLU A 1 265 ? 15.759 16.933 -63.187 1.00 79.69 265 GLU A N 1
ATOM 2213 C CA . GLU A 1 265 ? 16.706 16.662 -62.098 1.00 79.69 265 GLU A CA 1
ATOM 2214 C C . GLU A 1 265 ? 17.981 15.989 -62.617 1.00 79.69 265 GLU A C 1
ATOM 2216 O O . GLU A 1 265 ? 19.094 16.312 -62.192 1.00 79.69 265 GLU A O 1
ATOM 2221 N N . HIS A 1 266 ? 17.841 15.110 -63.612 1.00 79.75 266 HIS A N 1
ATOM 2222 C CA . HIS A 1 266 ? 18.979 14.500 -64.290 1.00 79.75 266 HIS A CA 1
ATOM 2223 C C . HIS A 1 266 ? 19.847 15.543 -65.020 1.00 79.75 266 HIS A C 1
ATOM 2225 O O . HIS A 1 266 ? 21.077 15.518 -64.907 1.00 79.75 266 HIS A O 1
ATOM 2231 N N . LYS A 1 267 ? 19.228 16.491 -65.744 1.00 81.12 267 LYS A N 1
ATOM 2232 C CA . LYS A 1 267 ? 19.951 17.590 -66.413 1.00 81.12 267 LYS A CA 1
ATOM 2233 C C . LYS A 1 267 ? 20.641 18.508 -65.406 1.00 81.12 267 LYS A C 1
ATOM 2235 O O . LYS A 1 267 ? 21.830 18.768 -65.578 1.00 81.12 267 LYS A O 1
ATOM 2240 N N . GLN A 1 268 ? 19.952 18.899 -64.332 1.00 83.75 268 GLN A N 1
ATOM 2241 C CA . GLN A 1 268 ? 20.548 19.700 -63.259 1.00 83.75 268 GLN A CA 1
ATOM 2242 C C . GLN A 1 268 ? 21.764 19.002 -62.641 1.00 83.75 268 GLN A C 1
ATOM 2244 O O . GLN A 1 268 ? 22.818 19.612 -62.507 1.00 83.75 268 GLN A O 1
ATOM 2249 N N . ARG A 1 269 ? 21.685 17.698 -62.346 1.00 82.06 269 ARG A N 1
ATOM 2250 C CA . ARG A 1 269 ? 22.818 16.940 -61.789 1.00 82.06 269 ARG A CA 1
ATOM 2251 C C . ARG A 1 269 ? 24.033 16.924 -62.718 1.00 82.06 269 ARG A C 1
ATOM 2253 O O . ARG A 1 269 ? 25.168 17.048 -62.256 1.00 82.06 269 ARG A O 1
ATOM 2260 N N . LEU A 1 270 ? 23.810 16.773 -64.025 1.00 84.50 270 LEU A N 1
ATOM 2261 C CA . LEU A 1 270 ? 24.880 16.822 -65.025 1.00 84.50 270 LEU A CA 1
ATOM 2262 C C . LEU A 1 270 ? 25.485 18.222 -65.157 1.00 84.50 270 LEU A C 1
ATOM 2264 O O . LEU A 1 270 ? 26.702 18.342 -65.304 1.00 84.50 270 LEU A O 1
ATOM 2268 N N . GLU A 1 271 ? 24.663 19.268 -65.106 1.00 87.06 271 GLU A N 1
ATOM 2269 C CA . GLU A 1 271 ? 25.113 20.661 -65.135 1.00 87.06 271 GLU 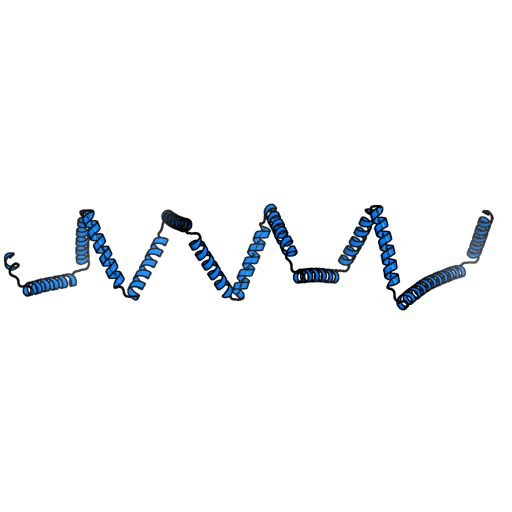A CA 1
ATOM 2270 C C . GLU A 1 271 ? 25.914 21.009 -63.884 1.00 87.06 271 GLU A C 1
ATOM 2272 O O . GLU A 1 271 ? 27.069 21.408 -64.015 1.00 87.06 271 GLU A O 1
ATOM 2277 N N . SER A 1 272 ? 25.399 20.717 -62.689 1.00 85.69 272 SER A N 1
ATOM 2278 C CA . SER A 1 272 ? 26.129 20.912 -61.432 1.00 85.69 272 SER A CA 1
ATOM 2279 C C . SER A 1 272 ? 27.442 20.123 -61.402 1.00 85.69 272 SER A C 1
ATOM 2281 O O . SER A 1 272 ? 28.469 20.632 -60.954 1.00 85.69 272 SER A O 1
ATOM 2283 N N . GLY A 1 273 ? 27.460 18.895 -61.936 1.00 88.56 273 GLY A N 1
ATOM 2284 C CA . GLY A 1 273 ? 28.689 18.109 -62.071 1.00 88.56 273 GLY A CA 1
ATOM 2285 C C . GLY A 1 273 ? 29.712 18.747 -63.020 1.00 88.56 273 GLY A C 1
ATOM 2286 O O . GLY A 1 273 ? 30.912 18.764 -62.730 1.00 88.56 273 GLY A O 1
ATOM 2287 N N . ARG A 1 274 ? 29.253 19.313 -64.143 1.00 90.56 274 ARG A N 1
ATOM 2288 C CA . ARG A 1 274 ? 30.106 20.054 -65.089 1.00 90.56 274 ARG A CA 1
ATOM 2289 C C . ARG A 1 274 ? 30.637 21.344 -64.478 1.00 90.56 274 ARG A C 1
ATOM 2291 O O . ARG A 1 274 ? 31.815 21.646 -64.649 1.00 90.56 274 ARG A O 1
ATOM 2298 N N . GLU A 1 275 ? 29.798 22.086 -63.769 1.00 89.94 275 GLU A N 1
ATOM 2299 C CA . GLU A 1 275 ? 30.175 23.313 -63.069 1.00 89.94 275 GLU A CA 1
ATOM 2300 C C . GLU A 1 275 ? 31.222 23.039 -61.991 1.00 89.94 275 GLU A C 1
ATOM 2302 O O . GLU A 1 275 ? 32.260 23.699 -61.975 1.00 89.94 275 GLU A O 1
ATOM 2307 N N . TYR A 1 276 ? 31.023 22.000 -61.176 1.00 90.62 276 TYR A N 1
ATOM 2308 C CA . TYR A 1 276 ? 31.998 21.565 -60.176 1.00 90.62 276 TYR A CA 1
ATOM 2309 C C . TYR A 1 276 ? 33.356 21.228 -60.807 1.00 90.62 276 TYR A C 1
ATOM 2311 O O . TYR A 1 276 ? 34.398 21.718 -60.366 1.00 90.62 276 TYR A O 1
ATOM 2319 N N . TYR A 1 277 ? 33.358 20.446 -61.891 1.00 90.19 277 TYR A N 1
ATOM 2320 C CA . TYR A 1 277 ? 34.591 20.109 -62.604 1.00 90.19 277 TYR A CA 1
ATOM 2321 C C . TYR A 1 277 ? 35.274 21.346 -63.206 1.00 90.19 277 TYR A C 1
ATOM 2323 O O . TYR A 1 277 ? 36.500 21.480 -63.147 1.00 90.19 277 TYR A O 1
ATOM 2331 N N . ASN A 1 278 ? 34.494 22.272 -63.766 1.00 90.19 278 ASN A N 1
ATOM 2332 C CA . ASN A 1 278 ? 35.010 23.519 -64.322 1.00 90.19 278 ASN A CA 1
ATOM 2333 C C . ASN A 1 278 ? 35.604 24.426 -63.239 1.00 90.19 278 ASN A C 1
ATOM 2335 O O . ASN A 1 278 ? 36.680 24.981 -63.464 1.00 90.19 278 ASN A O 1
ATOM 2339 N N . SER A 1 279 ? 34.970 24.517 -62.067 1.00 90.19 279 SER A N 1
ATOM 2340 C CA . SER A 1 279 ? 35.495 25.242 -60.904 1.00 90.19 279 SER A CA 1
ATOM 2341 C C . SER A 1 279 ? 36.829 24.654 -60.451 1.00 90.19 279 SER A C 1
ATOM 2343 O O . SER A 1 279 ? 37.835 25.359 -60.401 1.00 90.19 279 SER A O 1
ATOM 2345 N N . LEU A 1 280 ? 36.888 23.333 -60.246 1.00 91.44 280 LEU A N 1
ATOM 2346 C CA . LEU A 1 280 ? 38.112 22.641 -59.833 1.00 91.44 280 LEU A CA 1
ATOM 2347 C C . LEU A 1 280 ? 39.248 22.825 -60.856 1.00 91.44 280 LEU A C 1
ATOM 2349 O O . LEU A 1 280 ? 40.424 22.982 -60.509 1.00 91.44 280 LEU A O 1
ATOM 2353 N N . ARG A 1 281 ? 38.905 22.834 -62.149 1.00 90.69 281 ARG A N 1
ATOM 2354 C CA . ARG A 1 281 ? 39.852 23.110 -63.233 1.00 90.69 281 ARG A CA 1
ATOM 2355 C C . ARG A 1 281 ? 40.347 24.557 -63.200 1.00 90.69 281 ARG A C 1
ATOM 2357 O O . ARG A 1 281 ? 41.543 24.772 -63.396 1.00 90.69 281 ARG A O 1
ATOM 2364 N N . GLN A 1 282 ? 39.470 25.532 -62.973 1.00 88.69 282 GLN A N 1
ATOM 2365 C CA . GLN A 1 282 ? 39.844 26.944 -62.863 1.00 88.69 282 GLN A CA 1
ATOM 2366 C C . GLN A 1 282 ? 40.735 27.198 -61.647 1.00 88.69 282 GLN A C 1
ATOM 2368 O O . GLN A 1 282 ? 41.783 27.817 -61.801 1.00 88.69 282 GLN A O 1
ATOM 2373 N N . GLU A 1 283 ? 40.400 26.647 -60.481 1.00 91.00 283 GLU A N 1
ATOM 2374 C CA . GLU A 1 283 ? 41.242 26.718 -59.281 1.00 91.00 283 GLU A CA 1
ATOM 2375 C C . GLU A 1 283 ? 42.642 26.162 -59.544 1.00 91.00 283 GLU A C 1
ATOM 2377 O O . GLU A 1 283 ? 43.649 26.795 -59.217 1.00 91.00 283 GLU A O 1
ATOM 2382 N N . ARG A 1 284 ? 42.730 25.012 -60.223 1.00 91.94 284 ARG A N 1
ATOM 2383 C CA . ARG A 1 284 ? 44.017 24.432 -60.619 1.00 91.94 284 ARG A CA 1
ATOM 2384 C C . ARG A 1 284 ? 44.787 25.344 -61.579 1.00 91.94 284 ARG A C 1
ATOM 2386 O O . ARG A 1 284 ? 46.003 25.464 -61.449 1.00 91.94 284 ARG A O 1
ATOM 2393 N N . LEU A 1 285 ? 44.118 25.989 -62.534 1.00 91.94 285 LEU A N 1
ATOM 2394 C CA . LEU A 1 285 ? 44.761 26.933 -63.457 1.00 91.94 285 LEU A CA 1
ATOM 2395 C C . LEU A 1 285 ? 45.257 28.194 -62.740 1.00 91.94 285 LEU A C 1
ATOM 2397 O O . LEU A 1 285 ? 46.375 28.632 -63.005 1.00 91.94 285 LEU A O 1
ATOM 2401 N N . ILE A 1 286 ? 44.471 28.738 -61.811 1.00 91.44 286 ILE A N 1
ATOM 2402 C CA . ILE A 1 286 ? 44.853 29.885 -60.979 1.00 91.44 286 ILE A CA 1
ATOM 2403 C C . ILE A 1 286 ? 46.060 29.520 -60.112 1.00 91.44 286 ILE A C 1
ATOM 2405 O O . ILE A 1 286 ? 47.044 30.256 -60.091 1.00 91.44 286 ILE A O 1
ATOM 2409 N N . SER A 1 287 ? 46.040 28.349 -59.470 1.00 90.62 287 SER A N 1
ATOM 2410 C CA . SER A 1 287 ? 47.169 27.834 -58.688 1.00 90.62 287 SER A CA 1
ATOM 2411 C C . SER A 1 287 ? 48.447 27.729 -59.531 1.00 90.62 287 SER A C 1
ATOM 2413 O O . SER A 1 287 ? 49.494 28.241 -59.135 1.00 90.62 287 SER A O 1
ATOM 2415 N N . LEU A 1 288 ? 48.357 27.161 -60.740 1.00 91.56 288 LEU A N 1
ATOM 2416 C CA . LEU A 1 288 ? 49.491 27.075 -61.667 1.00 91.56 288 LEU A CA 1
ATOM 2417 C C . LEU A 1 288 ? 49.973 28.453 -62.146 1.00 91.56 288 LEU A C 1
ATOM 2419 O O . LEU A 1 288 ? 51.173 28.642 -62.342 1.00 91.56 288 LEU A O 1
ATOM 2423 N N . SER A 1 289 ? 49.065 29.409 -62.348 1.00 90.19 289 SER A N 1
ATOM 2424 C CA . SER A 1 289 ? 49.405 30.782 -62.735 1.00 90.19 289 SER A CA 1
ATOM 2425 C C . SER A 1 289 ? 50.145 31.516 -61.617 1.00 90.19 289 SER A C 1
ATOM 2427 O O . SER A 1 289 ? 51.182 32.132 -61.862 1.00 90.19 289 SER A O 1
ATOM 2429 N N . ASN A 1 290 ? 49.661 31.397 -60.381 1.00 90.12 290 ASN A N 1
ATOM 2430 C CA . ASN A 1 290 ? 50.304 31.980 -59.206 1.00 90.12 290 ASN A CA 1
ATOM 2431 C C . ASN A 1 290 ? 51.703 31.393 -58.991 1.00 90.12 290 ASN A C 1
ATOM 2433 O O . ASN A 1 290 ? 52.645 32.133 -58.714 1.00 90.12 290 ASN A O 1
ATOM 2437 N N . GLU A 1 291 ? 51.867 30.085 -59.19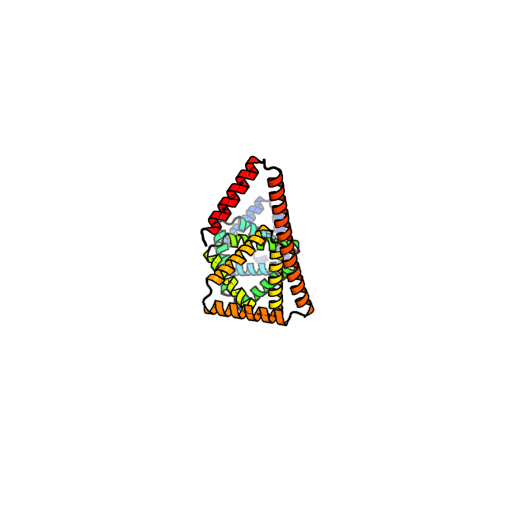9 1.00 87.75 291 GLU A N 1
ATOM 2438 C CA . GLU A 1 291 ? 53.177 29.442 -59.107 1.00 87.75 291 GLU A CA 1
ATOM 2439 C C . GLU A 1 291 ? 54.134 29.923 -60.212 1.00 87.75 291 GLU A C 1
ATOM 2441 O O . GLU A 1 291 ? 55.309 30.176 -59.949 1.00 87.75 291 GLU A O 1
ATOM 2446 N N . ARG A 1 292 ? 53.645 30.143 -61.442 1.00 87.50 292 ARG A N 1
ATOM 2447 C CA . ARG A 1 292 ? 54.458 30.734 -62.524 1.00 87.50 292 ARG A CA 1
ATOM 2448 C C . ARG A 1 292 ? 54.931 32.145 -62.188 1.00 87.50 292 ARG A C 1
ATOM 2450 O O . ARG A 1 292 ? 56.117 32.420 -62.351 1.00 87.50 292 ARG A O 1
ATOM 2457 N N . LEU A 1 293 ? 54.041 33.002 -61.688 1.00 87.75 293 LEU A N 1
ATOM 2458 C CA . LEU A 1 293 ? 54.386 34.363 -61.262 1.00 87.75 293 LEU A CA 1
ATOM 2459 C C . LEU A 1 293 ? 55.379 34.357 -60.098 1.00 87.75 293 LEU A C 1
ATOM 2461 O O . LEU A 1 293 ? 56.323 35.142 -60.082 1.00 87.75 293 LEU A O 1
ATOM 2465 N N . ARG A 1 294 ? 55.222 33.432 -59.145 1.00 87.31 294 ARG A N 1
ATOM 2466 C CA . ARG A 1 294 ? 56.184 33.245 -58.055 1.00 87.31 294 ARG A CA 1
ATOM 2467 C C . ARG A 1 294 ? 57.573 32.898 -58.590 1.00 87.31 294 ARG A C 1
ATOM 2469 O O . ARG A 1 294 ? 58.557 33.496 -58.162 1.00 87.31 294 ARG A O 1
ATOM 2476 N N . ILE A 1 295 ? 57.655 31.967 -59.541 1.00 85.31 295 ILE A N 1
ATOM 2477 C CA . ILE A 1 295 ? 58.914 31.582 -60.190 1.00 85.31 295 ILE A CA 1
ATOM 2478 C C . ILE A 1 295 ? 59.515 32.758 -60.973 1.00 85.31 295 ILE A C 1
ATOM 2480 O O . ILE A 1 295 ? 60.729 32.943 -60.957 1.00 85.31 295 ILE A O 1
ATOM 2484 N N . GLU A 1 296 ? 58.694 33.553 -61.657 1.00 84.50 296 GLU A N 1
ATOM 2485 C CA . GLU A 1 296 ? 59.140 34.729 -62.410 1.00 84.50 296 GLU A CA 1
ATOM 2486 C C . GLU A 1 296 ? 59.669 35.847 -61.502 1.00 84.50 296 GLU A C 1
ATOM 2488 O O . GLU A 1 296 ? 60.725 36.406 -61.783 1.00 84.50 296 GLU A O 1
ATOM 2493 N N . ASN A 1 297 ? 59.019 36.095 -60.365 1.00 86.75 297 ASN A N 1
ATOM 2494 C CA . ASN A 1 297 ? 59.515 37.026 -59.350 1.00 86.75 297 ASN A CA 1
ATOM 2495 C C . ASN A 1 297 ? 60.833 36.561 -58.722 1.00 86.75 297 ASN A C 1
ATOM 2497 O O . ASN A 1 297 ? 61.715 37.369 -58.463 1.00 86.75 297 ASN A O 1
ATOM 2501 N N . ILE A 1 298 ? 61.006 35.256 -58.494 1.00 81.50 298 ILE A N 1
ATOM 2502 C CA . ILE A 1 298 ? 62.302 34.724 -58.047 1.00 81.50 298 ILE A CA 1
ATOM 2503 C C . ILE A 1 298 ? 63.359 34.963 -59.132 1.00 81.50 298 ILE A C 1
ATOM 2505 O O . ILE A 1 298 ? 64.457 35.415 -58.832 1.00 81.50 298 ILE A O 1
ATOM 2509 N N . ARG A 1 299 ? 63.010 34.723 -60.402 1.00 79.50 299 ARG A N 1
ATOM 2510 C CA . ARG A 1 299 ? 63.893 34.930 -61.560 1.00 79.50 299 ARG A CA 1
ATOM 2511 C C . ARG A 1 299 ? 64.310 36.379 -61.775 1.00 79.50 299 ARG A C 1
ATOM 2513 O O . ARG A 1 299 ? 65.415 36.597 -62.257 1.00 79.50 299 ARG A O 1
ATOM 2520 N N . SER A 1 300 ? 63.448 37.348 -61.482 1.00 77.62 300 SER A N 1
ATOM 2521 C CA . SER A 1 300 ? 63.765 38.773 -61.640 1.00 77.62 300 SER A CA 1
ATOM 2522 C C . SER A 1 300 ? 64.677 39.310 -60.534 1.00 77.62 300 SER A C 1
ATOM 2524 O O . SER A 1 300 ? 65.302 40.349 -60.722 1.00 77.62 300 SER A O 1
ATOM 2526 N N . LEU A 1 301 ? 64.782 38.589 -59.414 1.00 80.25 301 LEU A N 1
ATOM 2527 C CA . LEU A 1 301 ? 65.671 38.895 -58.292 1.00 80.25 301 LEU A CA 1
ATOM 2528 C C . LEU A 1 301 ? 67.012 38.136 -58.354 1.00 80.25 301 LEU A C 1
ATOM 2530 O O . LEU A 1 301 ? 67.869 38.352 -57.499 1.00 80.25 301 LEU A O 1
ATOM 2534 N N . GLU A 1 302 ? 67.204 37.247 -59.335 1.00 82.25 302 GLU A N 1
ATOM 2535 C CA . GLU A 1 302 ? 68.467 36.526 -59.545 1.00 82.25 302 GLU A CA 1
ATOM 2536 C C . GLU A 1 302 ? 69.558 37.477 -60.055 1.00 82.25 302 GLU A C 1
ATOM 2538 O O . GLU A 1 302 ? 69.338 38.254 -60.985 1.00 82.25 302 GLU A O 1
ATOM 2543 N N . THR A 1 303 ? 70.764 37.374 -59.493 1.00 78.06 303 THR A N 1
ATOM 2544 C CA . THR A 1 303 ? 71.945 38.050 -60.049 1.00 78.06 303 THR A CA 1
ATOM 2545 C C . THR A 1 303 ? 72.427 37.346 -61.321 1.00 78.06 303 THR A C 1
ATOM 2547 O O . THR A 1 303 ? 72.144 36.163 -61.536 1.00 78.06 303 THR A O 1
ATOM 2550 N N . ASP A 1 304 ? 73.188 38.039 -62.172 1.00 75.88 304 ASP A N 1
ATOM 2551 C CA . ASP A 1 304 ? 73.647 37.475 -63.450 1.00 75.88 304 ASP A CA 1
ATOM 2552 C C . ASP A 1 304 ? 74.481 36.188 -63.272 1.00 75.88 304 ASP A C 1
ATOM 2554 O O . ASP A 1 304 ? 74.285 35.226 -64.016 1.00 75.88 304 ASP A O 1
ATOM 2558 N N . GLU A 1 305 ? 75.311 36.099 -62.223 1.00 75.69 305 GLU A N 1
ATOM 2559 C CA . GLU A 1 305 ? 76.052 34.873 -61.873 1.00 75.69 305 GLU A CA 1
ATOM 2560 C C . GLU A 1 305 ? 75.120 33.703 -61.508 1.00 75.69 305 GLU A C 1
ATOM 2562 O O . GLU A 1 305 ? 75.318 32.569 -61.952 1.00 75.69 305 GLU A O 1
ATOM 2567 N N . GLN A 1 306 ? 74.063 33.965 -60.732 1.00 76.75 306 GLN A N 1
ATOM 2568 C CA . GLN A 1 306 ? 73.072 32.951 -60.351 1.00 76.75 306 GLN A CA 1
ATOM 2569 C C . GLN A 1 306 ? 72.246 32.492 -61.559 1.00 76.75 306 GLN A C 1
ATOM 2571 O O . GLN A 1 306 ? 71.923 31.305 -61.697 1.00 76.75 306 GLN A O 1
ATOM 2576 N N . ARG A 1 307 ? 71.941 33.417 -62.472 1.00 77.44 307 ARG A N 1
ATOM 2577 C CA . ARG A 1 307 ? 71.221 33.137 -63.714 1.00 77.44 307 ARG A CA 1
ATOM 2578 C C . ARG A 1 307 ? 72.050 32.267 -64.657 1.00 77.44 307 ARG A C 1
ATOM 2580 O O . ARG A 1 307 ? 71.518 31.291 -65.200 1.00 77.44 307 ARG A O 1
ATOM 2587 N N . GLU A 1 308 ? 73.339 32.569 -64.821 1.00 76.69 308 GLU A N 1
ATOM 2588 C CA . GLU A 1 308 ? 74.263 31.752 -65.613 1.00 76.69 308 GLU A CA 1
ATOM 2589 C C . GLU A 1 308 ? 74.452 30.354 -65.016 1.00 76.69 308 GLU A C 1
ATOM 2591 O O . GLU A 1 308 ? 74.367 29.369 -65.758 1.00 76.69 308 GLU A O 1
ATOM 2596 N N . ALA A 1 309 ? 74.606 30.244 -63.690 1.00 77.12 309 ALA A N 1
ATOM 2597 C CA . ALA A 1 309 ? 74.708 28.967 -62.979 1.00 77.12 309 ALA A CA 1
ATOM 2598 C C . ALA A 1 309 ? 73.454 28.089 -63.162 1.00 77.12 309 ALA A C 1
ATOM 2600 O O . ALA A 1 309 ? 73.558 26.880 -63.396 1.00 77.12 309 ALA A O 1
ATOM 2601 N N . ARG A 1 310 ? 72.244 28.674 -63.133 1.00 81.31 310 ARG A N 1
ATOM 2602 C CA . ARG A 1 310 ? 71.012 27.915 -63.410 1.00 81.31 310 ARG A CA 1
ATOM 2603 C C . ARG A 1 310 ? 70.934 27.471 -64.866 1.00 81.31 310 ARG A C 1
ATOM 2605 O O . ARG A 1 310 ? 70.597 26.320 -65.129 1.00 81.31 310 ARG A O 1
ATOM 2612 N N . LEU A 1 311 ? 71.231 28.356 -65.818 1.00 80.56 311 LEU A N 1
ATOM 2613 C CA . LEU A 1 311 ? 71.178 28.014 -67.242 1.00 80.56 311 LEU A CA 1
ATOM 2614 C C . LEU A 1 311 ? 72.195 26.921 -67.599 1.00 80.56 311 LEU A C 1
ATOM 2616 O O . LEU A 1 311 ? 71.876 26.037 -68.396 1.00 80.56 311 LEU A O 1
ATOM 2620 N N . THR A 1 312 ? 73.384 26.922 -66.991 1.00 80.75 312 THR A N 1
ATOM 2621 C CA . THR A 1 312 ? 74.349 25.818 -67.126 1.00 80.75 312 THR A CA 1
ATOM 2622 C C . THR A 1 312 ? 73.834 24.530 -66.481 1.00 80.75 312 THR A C 1
ATOM 2624 O O . THR A 1 312 ? 73.899 23.477 -67.122 1.00 80.75 312 THR A O 1
ATOM 2627 N N . ALA A 1 313 ? 73.235 24.590 -65.286 1.00 75.94 313 ALA A N 1
ATOM 2628 C CA . ALA A 1 313 ? 72.625 23.426 -64.633 1.00 75.94 313 ALA A CA 1
ATOM 2629 C C . ALA A 1 313 ? 71.441 22.833 -65.427 1.00 75.94 313 ALA A C 1
ATOM 2631 O O . ALA A 1 313 ? 71.296 21.611 -65.518 1.00 75.94 313 ALA A O 1
ATOM 2632 N N . ASP A 1 314 ? 70.611 23.669 -66.051 1.00 78.69 314 ASP A N 1
ATOM 2633 C CA . ASP A 1 314 ? 69.485 23.231 -66.880 1.00 78.69 314 ASP A CA 1
ATOM 2634 C C . ASP A 1 314 ? 69.956 22.660 -68.225 1.00 78.69 314 ASP A C 1
ATOM 2636 O O . ASP A 1 314 ? 69.445 21.619 -68.650 1.00 78.69 314 ASP A O 1
ATOM 2640 N N . ARG A 1 315 ? 70.996 23.240 -68.850 1.00 78.81 315 ARG A N 1
ATOM 2641 C CA . ARG A 1 315 ? 71.672 22.638 -70.018 1.00 78.81 315 ARG A CA 1
ATOM 2642 C C . ARG A 1 315 ? 72.276 21.273 -69.676 1.00 78.81 315 ARG A C 1
ATOM 2644 O O . ARG A 1 315 ? 72.139 20.338 -70.465 1.00 78.81 315 ARG A O 1
ATOM 2651 N N . PHE A 1 316 ? 72.882 21.126 -68.495 1.00 76.00 316 PHE A N 1
ATOM 2652 C CA . PHE A 1 316 ? 73.413 19.847 -68.014 1.00 76.00 316 PHE A CA 1
ATOM 2653 C C . PHE A 1 316 ? 72.297 18.819 -67.763 1.00 76.00 316 PHE A C 1
ATOM 2655 O O . PHE A 1 316 ? 72.399 17.675 -68.201 1.00 76.00 316 PHE A O 1
ATOM 2662 N N . ARG A 1 317 ? 71.174 19.219 -67.148 1.00 72.19 317 ARG A N 1
ATOM 2663 C CA . ARG A 1 317 ? 70.003 18.339 -66.955 1.00 72.19 317 ARG A CA 1
ATOM 2664 C C . ARG A 1 317 ? 69.364 17.902 -68.274 1.00 72.19 317 ARG A C 1
ATOM 2666 O O . ARG A 1 317 ? 68.963 16.744 -68.403 1.00 72.19 317 ARG A O 1
ATOM 2673 N N . HIS A 1 318 ? 69.281 18.789 -69.263 1.00 69.75 318 HIS A N 1
ATOM 2674 C CA . HIS A 1 318 ? 68.782 18.440 -70.596 1.00 69.75 318 HIS A CA 1
ATOM 2675 C C . HIS A 1 318 ? 69.741 17.518 -71.363 1.00 69.75 318 HIS A C 1
ATOM 2677 O O . HIS A 1 318 ? 69.276 16.605 -72.047 1.00 69.75 318 HIS A O 1
ATOM 2683 N N . SER A 1 319 ? 71.061 17.688 -71.220 1.00 69.75 319 SER A N 1
ATOM 2684 C CA . SER A 1 319 ? 72.041 16.788 -71.847 1.00 69.75 319 SER A CA 1
ATOM 2685 C C . SER A 1 319 ? 72.045 15.392 -71.206 1.00 69.75 319 SER A C 1
ATOM 2687 O O . SER A 1 319 ? 72.125 14.394 -71.921 1.00 69.75 319 SER A O 1
ATOM 2689 N N . GLN A 1 320 ? 71.848 15.301 -69.886 1.00 68.25 320 GLN A N 1
ATOM 2690 C CA . GLN A 1 320 ? 71.672 14.038 -69.157 1.00 68.25 320 GLN A CA 1
ATOM 2691 C C . GLN A 1 320 ? 70.387 13.299 -69.567 1.00 68.25 320 GLN A C 1
ATOM 2693 O O . GLN A 1 320 ? 70.410 12.082 -69.740 1.00 68.25 320 GLN A O 1
ATOM 2698 N N . LYS A 1 321 ? 69.272 14.014 -69.787 1.00 64.25 321 LYS A N 1
ATOM 2699 C CA . LYS A 1 321 ? 68.027 13.411 -70.304 1.00 64.25 321 LYS A CA 1
ATOM 2700 C C . LYS A 1 321 ? 68.158 12.914 -71.748 1.00 64.25 321 LYS A C 1
ATOM 2702 O O . LYS A 1 321 ? 67.596 11.873 -72.062 1.00 64.25 321 LYS A O 1
ATOM 2707 N N . LYS A 1 322 ? 68.919 13.606 -72.605 1.00 60.50 322 LYS A N 1
ATOM 2708 C CA . LYS A 1 322 ? 69.170 13.177 -73.995 1.00 60.50 322 LYS A CA 1
ATOM 2709 C C . LYS A 1 322 ? 70.138 11.995 -74.131 1.00 60.50 322 LYS A C 1
ATOM 2711 O O . LYS A 1 322 ? 70.100 11.338 -75.156 1.00 60.50 322 LYS A O 1
ATOM 2716 N N . LYS A 1 323 ? 70.982 11.714 -73.129 1.00 58.66 323 LYS A N 1
ATOM 2717 C CA . LYS A 1 323 ? 71.872 10.532 -73.098 1.00 58.66 323 LYS A CA 1
ATOM 2718 C C . LYS A 1 323 ? 71.214 9.258 -72.534 1.00 58.66 323 LYS A C 1
ATOM 2720 O O . LYS A 1 323 ? 71.870 8.225 -72.479 1.00 58.66 323 LYS A O 1
ATOM 2725 N N . LYS A 1 324 ? 69.958 9.334 -72.073 1.00 56.25 324 LYS A N 1
ATOM 2726 C CA . LYS A 1 324 ? 69.172 8.204 -71.531 1.00 56.25 324 LYS A CA 1
ATOM 2727 C C . LYS A 1 324 ? 68.043 7.735 -72.468 1.00 56.25 324 LYS A C 1
ATOM 2729 O O . LYS A 1 324 ? 67.137 7.039 -72.019 1.00 56.25 324 LYS A O 1
ATOM 2734 N N . ILE A 1 325 ? 68.108 8.125 -73.738 1.00 49.50 325 ILE A N 1
ATOM 2735 C CA . ILE A 1 325 ? 67.342 7.565 -74.860 1.00 49.50 325 ILE A CA 1
ATOM 2736 C C . ILE A 1 325 ? 68.384 6.986 -75.807 1.00 49.50 325 ILE A C 1
ATOM 2738 O O . ILE A 1 325 ? 68.161 5.860 -76.292 1.00 49.50 325 ILE A O 1
#

pLDDT: mean 90.64, std 8.57, range [49.5, 97.5]

Foldseek 3Di:
DVVVVVPADPVNVVVVVVVVVVVVVVCVVPDDPVRVVVVVVVVVVVVVVCVVPDDPVRVVVVVVVVVVVVVVVVVPDDPVRVVVVVVVVVVVVVVVQVPDDPVRVVVVVVVVVVVVVVVVVPDDPVNVVVVVVVVVVVVVVVVVPDDPVNVVVVVVVVVVVVVVCVVPDDPVNVVVVVVVVVVVVVVVQVPDDPVRVVVVVVVVVVVVVVVQVPDDPVRNVVVVVVVVVVVVVVVVPDDPVSNVVVVVVVVVVVVVVVVPDDPVNVVVVVVVVVVVVVVVVVVVVVVVVVVVVVVVVVVVPDDPVRVVVVVVVVVVVVVVVVVVD